Protein AF-0000000079858049 (afdb_homodimer)

Nearest PDB structures (foldseek):
  4jwt-assembly1_A-2  TM=7.819E-01  e=2.311E-10  Sulfurimonas denitrificans DSM 1251
  4p54-assembly1_A  TM=7.628E-01  e=2.464E-10  Helicobacter pylori J99
  6dyu-assembly1_A  TM=7.691E-01  e=2.987E-10  Helicobacter pylori
  4ffs-assembly1_A  TM=7.679E-01  e=1.920E-09  Helicobacter pylori J99
  1z5o-assembly1_B  TM=7.453E-01  e=2.821E-09  Escherichia coli

InterPro domains:
  IPR035994 Nucleoside phosphorylase superfamily [G3DSA:3.40.50.1580] (10-177)
  IPR035994 Nucleoside phosphorylase superfamily [SSF53167] (17-174)

Structure (mmCIF, N/CA/C/O backbone):
data_AF-0000000079858049-model_v1
#
loop_
_entity.id
_entity.type
_entity.pdbx_description
1 polymer 'Purine nucleoside phosphorylase'
#
loop_
_atom_site.group_PDB
_atom_site.id
_atom_site.type_symbol
_atom_site.label_atom_id
_atom_site.label_alt_id
_atom_site.label_comp_id
_atom_site.label_asym_id
_atom_site.label_entity_id
_atom_site.label_seq_id
_atom_site.pdbx_PDB_ins_code
_atom_site.Cartn_x
_atom_site.Cartn_y
_atom_site.Cartn_z
_atom_site.occupancy
_atom_site.B_iso_or_equiv
_atom_site.auth_seq_id
_atom_site.auth_comp_id
_atom_site.auth_asym_id
_atom_site.auth_atom_id
_atom_site.pdbx_PDB_model_num
ATOM 1 N N . MET A 1 1 ? -19.797 13.719 -0.407 1 96.88 1 MET A N 1
ATOM 2 C CA . MET A 1 1 ? -19.359 12.914 0.729 1 96.88 1 MET A CA 1
ATOM 3 C C . MET A 1 1 ? -17.906 13.25 1.1 1 96.88 1 MET A C 1
ATOM 5 O O . MET A 1 1 ? -17.062 13.391 0.224 1 96.88 1 MET A O 1
ATOM 9 N N . ILE A 1 2 ? -17.672 13.508 2.305 1 98.19 2 ILE A N 1
ATOM 10 C CA . ILE A 1 2 ? -16.344 13.797 2.82 1 98.19 2 ILE A CA 1
ATOM 11 C C . ILE A 1 2 ? -15.781 12.562 3.527 1 98.19 2 ILE A C 1
ATOM 13 O O . ILE A 1 2 ? -16.469 11.945 4.352 1 98.19 2 ILE A O 1
ATOM 17 N N . VAL A 1 3 ? -14.547 12.172 3.174 1 98.69 3 VAL A N 1
ATOM 18 C CA . VAL A 1 3 ? -13.945 10.984 3.77 1 98.69 3 VAL A CA 1
ATOM 19 C C . VAL A 1 3 ? -12.562 11.328 4.32 1 98.69 3 VAL A C 1
ATOM 21 O O . VAL A 1 3 ? -11.961 12.336 3.928 1 98.69 3 VAL A O 1
ATOM 24 N N . CYS A 1 4 ? -12.07 10.539 5.219 1 98.75 4 CYS A N 1
ATOM 25 C CA . CYS A 1 4 ? -10.75 10.664 5.832 1 98.75 4 CYS A CA 1
ATOM 26 C C . CYS A 1 4 ? -10.172 9.297 6.164 1 98.75 4 CYS A C 1
ATOM 28 O O . CYS A 1 4 ? -10.844 8.281 6.023 1 98.75 4 CYS A O 1
ATOM 30 N N . ALA A 1 5 ? -8.875 9.195 6.508 1 97.06 5 ALA A N 1
ATOM 31 C CA . ALA A 1 5 ? -8.219 7.93 6.828 1 97.06 5 ALA A CA 1
ATOM 32 C C . ALA A 1 5 ? -8.82 7.293 8.078 1 97.06 5 ALA A C 1
ATOM 34 O O . ALA A 1 5 ? -9.117 6.098 8.094 1 97.06 5 ALA A O 1
ATOM 35 N N . GLY A 1 6 ? -8.992 8.125 9.062 1 95.94 6 GLY A N 1
ATOM 36 C CA . GLY A 1 6 ? -9.477 7.641 10.344 1 95.94 6 GLY A CA 1
ATOM 37 C C . GLY A 1 6 ? -8.383 7.531 11.391 1 95.94 6 GLY A C 1
ATOM 38 O O . GLY A 1 6 ? -7.316 8.133 11.242 1 95.94 6 GLY A O 1
ATOM 39 N N . ASP A 1 7 ? -8.672 6.809 12.523 1 92.69 7 ASP A N 1
ATOM 40 C CA . ASP A 1 7 ? -7.762 6.699 13.656 1 92.69 7 ASP A CA 1
ATOM 41 C C . ASP A 1 7 ? -7.367 8.078 14.18 1 92.69 7 ASP A C 1
ATOM 43 O O . ASP A 1 7 ? -8.227 8.875 14.555 1 92.69 7 ASP A O 1
ATOM 47 N N . ILE A 1 8 ? -6.164 8.492 14.008 1 88.38 8 ILE A N 1
ATOM 48 C CA . ILE A 1 8 ? -5.691 9.758 14.562 1 88.38 8 ILE A CA 1
ATOM 49 C C . ILE A 1 8 ? -6.172 10.914 13.695 1 88.38 8 ILE A C 1
ATOM 51 O O . ILE A 1 8 ? -6.23 12.062 14.148 1 88.38 8 ILE A O 1
ATOM 55 N N . GLU A 1 9 ? -6.438 10.656 12.477 1 91.81 9 GLU A N 1
ATOM 56 C CA . GLU A 1 9 ? -6.969 11.656 11.555 1 91.81 9 GLU A CA 1
ATOM 57 C C . GLU A 1 9 ? -8.461 11.438 11.305 1 91.81 9 GLU A C 1
ATOM 59 O O . GLU A 1 9 ? -8.867 11.188 10.164 1 91.81 9 GLU A O 1
ATOM 64 N N . ASN A 1 10 ? -9.172 11.555 12.336 1 95.19 10 ASN A N 1
ATOM 65 C CA . ASN A 1 10 ? -10.625 11.43 12.289 1 95.19 10 ASN A CA 1
ATOM 66 C C . ASN A 1 10 ? -11.305 12.789 12.469 1 95.19 10 ASN A C 1
ATOM 68 O O . ASN A 1 10 ? -10.852 13.617 13.258 1 95.19 10 ASN A O 1
ATOM 72 N N . PHE A 1 11 ? -12.414 13.031 11.68 1 96.06 11 PHE A N 1
ATOM 73 C CA . PHE A 1 11 ? -13.242 14.234 11.711 1 96.06 11 PHE A CA 1
ATOM 74 C C . PHE A 1 11 ? -14.711 13.875 11.883 1 96.06 11 PHE A C 1
ATOM 76 O O . PHE A 1 11 ? -15.195 12.914 11.289 1 96.06 11 PHE A O 1
ATOM 83 N N . SER A 1 12 ? -15.469 14.719 12.641 1 94.62 12 SER A N 1
ATOM 84 C CA . SER A 1 12 ? -16.859 14.422 12.93 1 94.62 12 SER A CA 1
ATOM 85 C C . SER A 1 12 ? -17.719 14.484 11.664 1 94.62 12 SER A C 1
ATOM 87 O O . SER A 1 12 ? -18.75 13.805 11.57 1 94.62 12 SER A O 1
ATOM 89 N N . PHE A 1 13 ? -17.297 15.203 10.695 1 96.25 13 PHE A N 1
ATOM 90 C CA . PHE A 1 13 ? -18.109 15.43 9.5 1 96.25 13 PHE A CA 1
ATOM 91 C C . PHE A 1 13 ? -17.609 14.562 8.344 1 96.25 13 PHE A C 1
ATOM 93 O O . PHE A 1 13 ? -18.094 14.688 7.219 1 96.25 13 PHE A O 1
ATOM 100 N N . ALA A 1 14 ? -16.562 13.742 8.547 1 97.94 14 ALA A N 1
ATOM 101 C CA . ALA A 1 14 ? -15.977 12.914 7.496 1 97.94 14 ALA A CA 1
ATOM 102 C C . ALA A 1 14 ? -16.125 11.43 7.832 1 97.94 14 ALA A C 1
ATOM 104 O O . ALA A 1 14 ? -16.016 11.039 9 1 97.94 14 ALA A O 1
ATOM 105 N N . LYS A 1 15 ? -16.391 10.586 6.887 1 97.88 15 LYS A N 1
ATOM 106 C CA . LYS A 1 15 ? -16.469 9.133 7.055 1 97.88 15 LYS A CA 1
ATOM 107 C C . LYS A 1 15 ? -15.086 8.5 6.977 1 97.88 15 LYS A C 1
ATOM 109 O O . LYS A 1 15 ? -14.359 8.695 5.996 1 97.88 15 LYS A O 1
ATOM 114 N N . PRO A 1 16 ? -14.625 7.801 8.031 1 98.44 16 PRO A N 1
ATOM 115 C CA . PRO A 1 16 ? -13.336 7.105 7.965 1 98.44 16 PRO A CA 1
ATOM 116 C C . PRO A 1 16 ? -13.344 5.941 6.977 1 98.44 16 PRO A C 1
ATOM 118 O O . PRO A 1 16 ? -14.297 5.156 6.945 1 98.44 16 PRO A O 1
ATOM 121 N N . ILE A 1 17 ? -12.273 5.867 6.191 1 98.44 17 ILE A N 1
ATOM 122 C CA . ILE A 1 17 ? -12.234 4.82 5.18 1 98.44 17 ILE A CA 1
ATOM 123 C C . ILE A 1 17 ? -11.016 3.922 5.41 1 98.44 17 ILE A C 1
ATOM 125 O O . ILE A 1 17 ? -10.766 3 4.629 1 98.44 17 ILE A O 1
ATOM 129 N N . GLY A 1 18 ? -10.227 4.168 6.43 1 97.06 18 GLY A N 1
ATOM 130 C CA . GLY A 1 18 ? -9.102 3.305 6.766 1 97.06 18 GLY A CA 1
ATOM 131 C C . GLY A 1 18 ? -7.777 3.836 6.262 1 97.06 18 GLY A C 1
ATOM 132 O O . GLY A 1 18 ? -7.734 4.617 5.309 1 97.06 18 GLY A O 1
ATOM 133 N N . ILE A 1 19 ? -6.695 3.33 6.844 1 96.62 19 ILE A N 1
ATOM 134 C CA . ILE A 1 19 ? -5.344 3.775 6.531 1 96.62 19 ILE A CA 1
ATOM 135 C C . ILE A 1 19 ? -4.727 2.855 5.48 1 96.62 19 ILE A C 1
ATOM 137 O O . ILE A 1 19 ? -4.832 1.631 5.578 1 96.62 19 ILE A O 1
ATOM 141 N N . GLY A 1 20 ? -4.156 3.52 4.477 1 96 20 GLY A N 1
ATOM 142 C CA . GLY A 1 20 ? -3.449 2.744 3.471 1 96 20 GLY A CA 1
ATOM 143 C C . GLY A 1 20 ? -4.23 2.594 2.178 1 96 20 GLY A C 1
ATOM 144 O O . GLY A 1 20 ? -5.453 2.744 2.164 1 96 20 GLY A O 1
ATOM 145 N N . LEU A 1 21 ? -3.527 2.203 1.152 1 96.81 21 LEU A N 1
ATOM 146 C CA . LEU A 1 21 ? -4.105 2.111 -0.183 1 96.81 21 LEU A CA 1
ATOM 147 C C . LEU A 1 21 ? -5.184 1.033 -0.234 1 96.81 21 LEU A C 1
ATOM 149 O O . LEU A 1 21 ? -6.297 1.282 -0.709 1 96.81 21 LEU A O 1
ATOM 153 N N . VAL A 1 22 ? -4.867 -0.127 0.356 1 97.62 22 VAL A N 1
ATOM 154 C CA . VAL A 1 22 ? -5.746 -1.281 0.209 1 97.62 22 VAL A CA 1
ATOM 155 C C . VAL A 1 22 ? -6.965 -1.122 1.117 1 97.62 22 VAL A C 1
ATOM 157 O O . VAL A 1 22 ? -8.102 -1.281 0.672 1 97.62 22 VAL A O 1
ATOM 160 N N . ASN A 1 23 ? -6.777 -0.714 2.336 1 97.56 23 ASN A N 1
ATOM 161 C CA . ASN A 1 23 ? -7.879 -0.553 3.279 1 97.56 23 ASN A CA 1
ATOM 162 C C . ASN A 1 23 ? -8.852 0.535 2.828 1 97.56 23 ASN A C 1
ATOM 164 O O . ASN A 1 23 ? -10.062 0.352 2.891 1 97.56 23 ASN A O 1
ATOM 168 N N . SER A 1 24 ? -8.297 1.627 2.383 1 98.5 24 SER A N 1
ATOM 169 C CA . SER A 1 24 ? -9.156 2.721 1.938 1 98.5 24 SER A CA 1
ATOM 170 C C . SER A 1 24 ? -9.93 2.34 0.676 1 98.5 24 SER A C 1
ATOM 172 O O . SER A 1 24 ? -11.086 2.717 0.515 1 98.5 24 SER A O 1
ATOM 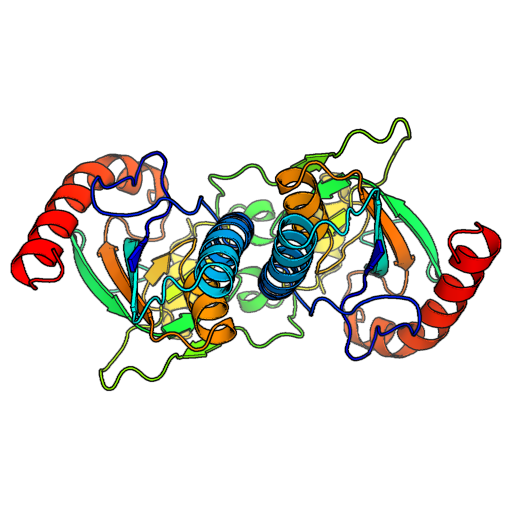174 N N . ALA A 1 25 ? -9.328 1.596 -0.211 1 98.75 25 ALA A N 1
ATOM 175 C CA . ALA A 1 25 ? -10.008 1.118 -1.412 1 98.75 25 ALA A CA 1
ATOM 176 C C . ALA A 1 25 ? -11.172 0.202 -1.054 1 98.75 25 ALA A C 1
ATOM 178 O O . ALA A 1 25 ? -12.266 0.335 -1.604 1 98.75 25 ALA A O 1
ATOM 179 N N . ILE A 1 26 ? -10.93 -0.704 -0.12 1 98.81 26 ILE A N 1
ATOM 180 C CA . ILE A 1 26 ? -11.945 -1.675 0.286 1 98.81 26 ILE A CA 1
ATOM 181 C C . ILE A 1 26 ? -13.133 -0.952 0.918 1 98.81 26 ILE A C 1
ATOM 183 O O . ILE A 1 26 ? -14.266 -1.109 0.474 1 98.81 26 ILE A O 1
ATOM 187 N N . ASN A 1 27 ? -12.859 -0.144 1.897 1 98.81 27 ASN A N 1
ATOM 188 C CA . ASN A 1 27 ? -13.922 0.503 2.662 1 98.81 27 ASN A CA 1
ATOM 189 C C . ASN A 1 27 ? -14.703 1.492 1.805 1 98.81 27 ASN A C 1
ATOM 191 O O . ASN A 1 27 ? -15.938 1.511 1.842 1 98.81 27 ASN A O 1
ATOM 195 N N . LEU A 1 28 ? -14 2.307 1.049 1 98.81 28 LEU A N 1
ATOM 196 C CA . LEU A 1 28 ? -14.664 3.305 0.219 1 98.81 28 LEU A CA 1
ATOM 197 C C . LEU A 1 28 ? -15.492 2.637 -0.873 1 98.81 28 LEU A C 1
ATOM 199 O O . LEU A 1 28 ? -16.609 3.068 -1.16 1 98.81 28 LEU A O 1
ATOM 203 N N . THR A 1 29 ? -14.977 1.556 -1.519 1 98.88 29 THR A N 1
ATOM 204 C CA . THR A 1 29 ? -15.734 0.823 -2.531 1 98.88 29 THR A CA 1
ATOM 205 C C . THR A 1 29 ? -16.984 0.209 -1.928 1 98.88 29 THR A C 1
ATOM 207 O O . THR A 1 29 ? -18.062 0.267 -2.529 1 98.88 29 THR A O 1
ATOM 210 N N . ASN A 1 30 ? -16.797 -0.405 -0.74 1 98.69 30 ASN A N 1
ATOM 211 C CA . ASN A 1 30 ? -17.953 -0.982 -0.056 1 98.69 30 ASN A CA 1
ATOM 212 C C . ASN A 1 30 ? -19.031 0.065 0.201 1 98.69 30 ASN A C 1
ATOM 214 O O . ASN A 1 30 ? -20.219 -0.185 -0.04 1 98.69 30 ASN A O 1
ATOM 218 N N . ILE A 1 31 ? -18.672 1.258 0.662 1 98.19 31 ILE A N 1
ATOM 219 C CA . ILE A 1 31 ? -19.578 2.354 0.962 1 98.19 31 ILE A CA 1
ATOM 220 C C . ILE A 1 31 ? -20.297 2.795 -0.314 1 98.19 31 ILE A C 1
ATOM 222 O O . ILE A 1 31 ? -21.531 2.896 -0.344 1 98.19 31 ILE A O 1
ATOM 226 N N . LEU A 1 32 ? -19.562 2.994 -1.374 1 98.19 32 LEU A N 1
ATOM 227 C CA . LEU A 1 32 ? -20.125 3.551 -2.598 1 98.19 32 LEU A CA 1
ATOM 228 C C . LEU A 1 32 ? -20.984 2.518 -3.314 1 98.19 32 LEU A C 1
ATOM 230 O O . LEU A 1 32 ? -22.016 2.861 -3.898 1 98.19 32 LEU A O 1
ATOM 234 N N . THR A 1 33 ? -20.562 1.21 -3.324 1 98.12 33 THR A N 1
ATOM 235 C CA . THR A 1 33 ? -21.406 0.148 -3.881 1 98.12 33 THR A CA 1
ATOM 236 C C . THR A 1 33 ? -22.734 0.053 -3.135 1 98.12 33 THR A C 1
ATOM 238 O O . THR A 1 33 ? -23.797 -0.041 -3.754 1 98.12 33 THR A O 1
ATOM 241 N N . THR A 1 34 ? -22.656 0.107 -1.787 1 97.5 34 THR A N 1
ATOM 242 C CA . THR A 1 34 ? -23.859 0.055 -0.96 1 97.5 34 THR A CA 1
ATOM 243 C C . THR A 1 34 ? -24.781 1.239 -1.261 1 97.5 34 THR A C 1
ATOM 245 O O . THR A 1 34 ? -25.984 1.07 -1.427 1 97.5 34 THR A O 1
ATOM 248 N N . ASN A 1 35 ? -24.188 2.438 -1.353 1 96.31 35 ASN A N 1
ATOM 249 C CA . ASN A 1 35 ? -24.953 3.639 -1.665 1 96.31 35 ASN A CA 1
ATOM 250 C C . ASN A 1 35 ? -25.625 3.533 -3.027 1 96.31 35 ASN A C 1
ATOM 252 O O . ASN A 1 35 ? -26.797 3.902 -3.174 1 96.31 35 ASN A O 1
ATOM 256 N N . LEU A 1 36 ? -24.891 3.053 -3.998 1 94.31 36 LEU A N 1
ATOM 257 C CA . LEU A 1 36 ? -25.422 2.918 -5.348 1 94.31 36 LEU A CA 1
ATOM 258 C C . LEU A 1 36 ? -26.609 1.96 -5.371 1 94.31 36 LEU A C 1
ATOM 260 O O . LEU A 1 36 ? -27.656 2.27 -5.953 1 94.31 36 LEU A O 1
ATOM 264 N N . LEU A 1 37 ? -26.531 0.883 -4.684 1 93.75 37 LEU A N 1
ATOM 265 C CA . LEU A 1 37 ? -27.547 -0.165 -4.711 1 93.75 37 LEU A CA 1
ATOM 266 C C . LEU A 1 37 ? -28.75 0.228 -3.869 1 93.75 37 LEU A C 1
ATOM 268 O O . LEU A 1 37 ? -29.844 -0.3 -4.066 1 93.75 37 LEU A O 1
ATOM 272 N N . THR A 1 38 ? -28.531 1.136 -2.998 1 93.5 38 THR A N 1
ATOM 273 C CA . THR A 1 38 ? -29.625 1.593 -2.158 1 93.5 38 THR A CA 1
ATOM 274 C C . THR A 1 38 ? -30.125 2.957 -2.621 1 93.5 38 THR A C 1
ATOM 276 O O . THR A 1 38 ? -30.906 3.613 -1.914 1 93.5 38 THR A O 1
ATOM 279 N N . LYS A 1 39 ? -29.688 3.547 -3.682 1 91.81 39 LYS A N 1
ATOM 280 C CA . LYS A 1 39 ? -30.156 4.75 -4.363 1 91.81 39 LYS A CA 1
ATOM 281 C C . LYS A 1 39 ? -29.875 5.996 -3.531 1 91.81 39 LYS A C 1
ATOM 283 O O . LYS A 1 39 ? -30.734 6.867 -3.396 1 91.81 39 LYS A O 1
ATOM 288 N N . GLN A 1 40 ? -28.75 6.059 -2.867 1 91.44 40 GLN A N 1
ATOM 289 C CA . GLN A 1 40 ? -28.188 7.219 -2.189 1 91.44 40 GLN A CA 1
ATOM 290 C C . GLN A 1 40 ? -26.984 7.773 -2.953 1 91.44 40 GLN A C 1
ATOM 292 O O . GLN A 1 40 ? -25.844 7.52 -2.582 1 91.44 40 GLN A O 1
ATOM 297 N N . ASN A 1 41 ? -27.281 8.602 -3.906 1 87.75 41 ASN A N 1
ATOM 298 C CA . ASN A 1 41 ? -26.266 9.016 -4.859 1 87.75 41 ASN A CA 1
ATOM 299 C C . ASN A 1 41 ? -25.312 10.047 -4.25 1 87.75 41 ASN A C 1
ATOM 301 O O . ASN A 1 41 ? -25.75 10.922 -3.496 1 87.75 41 ASN A O 1
ATOM 305 N N . ILE A 1 42 ? -24.094 9.875 -4.504 1 93.06 42 ILE A N 1
ATOM 306 C CA . ILE A 1 42 ? -23.031 10.789 -4.133 1 93.06 42 ILE A CA 1
ATOM 307 C C . ILE A 1 42 ? -22.578 11.586 -5.355 1 93.06 42 ILE A C 1
ATOM 309 O O . ILE A 1 42 ? -22.25 11.008 -6.395 1 93.06 42 ILE A O 1
ATOM 313 N N . SER A 1 43 ? -22.609 12.914 -5.227 1 93.25 43 SER A N 1
ATOM 314 C CA . SER A 1 43 ? -22.312 13.75 -6.383 1 93.25 43 SER A CA 1
ATOM 315 C C . SER A 1 43 ? -20.828 14.109 -6.434 1 93.25 43 SER A C 1
ATOM 317 O O . SER A 1 43 ? -20.297 14.438 -7.496 1 93.25 43 SER A O 1
ATOM 319 N N . GLN A 1 44 ? -20.172 14.086 -5.281 1 95.69 44 GLN A N 1
ATOM 320 C CA . GLN A 1 44 ? -18.766 14.461 -5.195 1 95.69 44 GLN A CA 1
ATOM 321 C C . GLN A 1 44 ? -18.094 13.82 -3.984 1 95.69 44 GLN A C 1
ATOM 323 O O . GLN A 1 44 ? -18.719 13.641 -2.941 1 95.69 44 GLN A O 1
ATOM 328 N N . LEU A 1 45 ? -16.859 13.477 -4.188 1 96.75 45 LEU A N 1
ATOM 329 C CA . LEU A 1 45 ? -16.047 12.906 -3.113 1 96.75 45 LEU A CA 1
ATOM 330 C C . LEU A 1 45 ? -14.906 13.859 -2.732 1 96.75 45 LEU A C 1
ATOM 332 O O . LEU A 1 45 ? -14.172 14.328 -3.6 1 96.75 45 LEU A O 1
ATOM 336 N N . VAL A 1 46 ? -14.82 14.188 -1.47 1 97.12 46 VAL A N 1
ATOM 337 C CA . VAL A 1 46 ? -13.742 15.023 -0.963 1 97.12 46 VAL A CA 1
ATOM 338 C C . VAL A 1 46 ? -12.945 14.258 0.093 1 97.12 46 VAL A C 1
ATOM 340 O O . VAL A 1 46 ? -13.5 13.82 1.104 1 97.12 46 VAL A O 1
ATOM 343 N N . PHE A 1 47 ? -11.68 14.062 -0.163 1 98.25 47 PHE A N 1
ATOM 344 C CA . PHE A 1 47 ? -10.789 13.469 0.829 1 98.25 47 PHE A CA 1
ATOM 345 C C . PHE A 1 47 ? -10.062 14.555 1.612 1 98.25 47 PHE A C 1
ATOM 347 O O . PHE A 1 47 ? -9.5 15.484 1.023 1 98.25 47 PHE A O 1
ATOM 354 N N . ILE A 1 48 ? -10.094 14.453 2.885 1 98.31 48 ILE A N 1
ATOM 355 C CA . ILE A 1 48 ? -9.352 15.406 3.711 1 98.31 48 ILE A CA 1
ATOM 356 C C . ILE A 1 48 ? -8.328 14.656 4.562 1 98.31 48 ILE A C 1
ATOM 358 O O . ILE A 1 48 ? -8.609 13.57 5.078 1 98.31 48 ILE A O 1
ATOM 362 N N . GLY A 1 49 ? -7.172 15.141 4.66 1 97.69 49 GLY A N 1
ATOM 363 C CA . GLY A 1 49 ? -6.121 14.523 5.449 1 97.69 49 GLY A CA 1
ATOM 364 C C . GLY A 1 49 ? -4.844 15.344 5.492 1 97.69 49 GLY A C 1
ATOM 365 O O . GLY A 1 49 ? -4.848 16.531 5.145 1 97.69 49 GLY A O 1
ATOM 366 N N . THR A 1 50 ? -3.791 14.758 6.004 1 98 50 THR A N 1
ATOM 367 C CA . THR A 1 50 ? -2.484 15.398 6.082 1 98 50 THR A CA 1
ATOM 368 C C . THR A 1 50 ? -1.564 14.898 4.973 1 98 50 THR A C 1
ATOM 370 O O . THR A 1 50 ? -1.868 13.898 4.312 1 98 50 THR A O 1
ATOM 373 N N . ALA A 1 51 ? -0.507 15.641 4.742 1 98 51 ALA A N 1
ATOM 374 C CA . ALA A 1 51 ? 0.468 15.258 3.721 1 98 51 ALA A CA 1
ATOM 375 C C . ALA A 1 51 ? 1.888 15.594 4.168 1 98 51 ALA A C 1
ATOM 377 O O . ALA A 1 51 ? 2.09 16.484 4.996 1 98 51 ALA A O 1
ATOM 378 N N . GLY A 1 52 ? 2.814 14.805 3.678 1 98.31 52 GLY A N 1
ATOM 379 C CA . GLY A 1 52 ? 4.227 15.141 3.779 1 98.31 52 GLY A CA 1
ATOM 380 C C . GLY A 1 52 ? 4.773 15.812 2.537 1 98.31 52 GLY A C 1
ATOM 381 O O . GLY A 1 52 ? 4.492 15.383 1.416 1 98.31 52 GLY A O 1
ATOM 382 N N . LEU A 1 53 ? 5.547 16.891 2.768 1 98.75 53 LEU A N 1
ATOM 383 C CA . LEU A 1 53 ? 6.125 17.641 1.654 1 98.75 53 LEU A CA 1
ATOM 384 C C . LEU A 1 53 ? 7.469 17.047 1.245 1 98.75 53 LEU A C 1
ATOM 386 O O . LEU A 1 53 ? 8.297 16.734 2.1 1 98.75 53 LEU A O 1
ATOM 390 N N . TYR A 1 54 ? 7.664 16.922 -0.085 1 98.44 54 TYR A N 1
ATOM 391 C CA . TYR A 1 54 ? 8.922 16.344 -0.555 1 98.44 54 TYR A CA 1
ATOM 392 C C . TYR A 1 54 ? 10.047 17.375 -0.489 1 98.44 54 TYR A C 1
ATOM 394 O O . TYR A 1 54 ? 11.148 17.062 -0.039 1 98.44 54 TYR A O 1
ATOM 402 N N . LYS A 1 55 ? 9.797 18.609 -0.927 1 98.19 55 LYS A N 1
ATOM 403 C CA . LYS A 1 55 ? 10.875 19.594 -1.006 1 98.19 55 LYS A CA 1
ATOM 404 C C . LYS A 1 55 ? 10.359 21 -0.713 1 98.19 55 LYS A C 1
ATOM 406 O O . LYS A 1 55 ? 10.852 21.656 0.204 1 98.19 55 LYS A O 1
ATOM 411 N N . ASP A 1 56 ? 9.375 21.453 -1.441 1 97.56 56 ASP A N 1
ATOM 412 C CA . ASP A 1 56 ? 8.883 22.828 -1.387 1 97.56 56 ASP A CA 1
ATOM 413 C C . ASP A 1 56 ? 7.582 22.906 -0.584 1 97.56 56 ASP A C 1
ATOM 415 O O . ASP A 1 56 ? 6.957 21.891 -0.3 1 97.56 56 ASP A O 1
ATOM 419 N N . GLY A 1 57 ? 7.219 24.109 -0.207 1 98 57 GLY A N 1
ATOM 420 C CA . GLY A 1 57 ? 5.988 24.359 0.526 1 98 57 GLY A CA 1
ATOM 421 C C . GLY A 1 57 ? 6.223 24.672 1.989 1 98 57 GLY A C 1
ATOM 422 O O . GLY A 1 57 ? 7.359 24.875 2.412 1 98 57 GLY A O 1
ATOM 423 N N . ASN A 1 58 ? 5.047 24.828 2.707 1 98.5 58 ASN A N 1
ATOM 424 C CA . ASN A 1 58 ? 5.125 25.203 4.117 1 98.5 58 ASN A CA 1
ATOM 425 C C . ASN A 1 58 ? 4.215 24.344 4.977 1 98.5 58 ASN A C 1
ATOM 427 O O . ASN A 1 58 ? 3.104 24 4.562 1 98.5 58 ASN A O 1
ATOM 431 N N . ILE A 1 59 ? 4.844 24.016 6.176 1 98.69 59 ILE A N 1
ATOM 432 C CA . ILE A 1 59 ? 4.062 23.297 7.172 1 98.69 59 ILE A CA 1
ATOM 433 C C . ILE A 1 59 ? 2.834 24.109 7.559 1 98.69 59 ILE A C 1
ATOM 435 O O . ILE A 1 59 ? 2.906 25.344 7.66 1 98.69 59 ILE A O 1
ATOM 439 N N . PHE A 1 60 ? 1.674 23.453 7.602 1 98.75 60 PHE A N 1
ATOM 440 C CA . PHE A 1 60 ? 0.379 23.969 8.031 1 98.75 60 PHE A CA 1
ATOM 441 C C . PHE A 1 60 ? -0.309 24.719 6.895 1 98.75 60 PHE A C 1
ATOM 443 O O . PHE A 1 60 ? -1.445 25.172 7.043 1 98.75 60 PHE A O 1
ATOM 450 N N . ASP A 1 61 ? 0.346 24.828 5.668 1 98.56 61 ASP A N 1
ATOM 451 C CA . ASP A 1 61 ? -0.382 25.281 4.488 1 98.56 61 ASP A CA 1
ATOM 452 C C . ASP A 1 61 ? -1.379 24.234 4.016 1 98.56 61 ASP A C 1
ATOM 454 O O . ASP A 1 61 ? -1.182 23.031 4.242 1 98.56 61 ASP A O 1
ATOM 458 N N . ILE A 1 62 ? -2.459 24.719 3.395 1 98.19 62 ILE A N 1
ATOM 459 C CA . ILE A 1 62 ? -3.465 23.844 2.795 1 98.19 62 ILE A CA 1
ATOM 460 C C . ILE A 1 62 ? -3.193 23.688 1.301 1 98.19 62 ILE A C 1
ATOM 462 O O . ILE A 1 62 ? -2.893 24.672 0.615 1 98.19 62 ILE A O 1
ATOM 466 N N . TYR A 1 63 ? -3.232 22.469 0.792 1 96.94 63 TYR A N 1
ATOM 467 C CA . TYR A 1 63 ? -3.088 22.156 -0.625 1 96.94 63 TYR A CA 1
ATOM 468 C C . TYR A 1 63 ? -4.281 21.344 -1.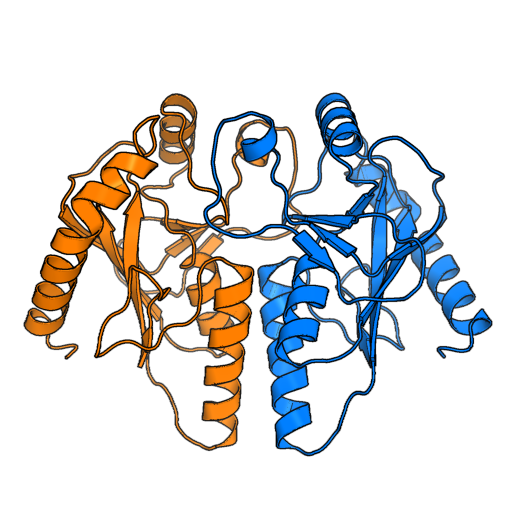127 1 96.94 63 TYR A C 1
ATOM 470 O O . TYR A 1 63 ? -4.789 20.469 -0.419 1 96.94 63 TYR A O 1
ATOM 478 N N . GLU A 1 64 ? -4.75 21.625 -2.277 1 95.75 64 GLU A N 1
ATOM 479 C CA . GLU A 1 64 ? -5.82 20.891 -2.93 1 95.75 64 GLU A CA 1
ATOM 480 C C . GLU A 1 64 ? -5.328 20.203 -4.203 1 95.75 64 GLU A C 1
ATOM 482 O O . GLU A 1 64 ? -4.473 20.75 -4.91 1 95.75 64 GLU A O 1
ATOM 487 N N . SER A 1 65 ? -5.832 19.016 -4.469 1 95.62 65 SER A N 1
ATOM 488 C CA . SER A 1 65 ? -5.391 18.312 -5.664 1 95.62 65 SER A CA 1
ATOM 489 C C . SER A 1 65 ? -6.461 17.344 -6.16 1 95.62 65 SER A C 1
ATOM 491 O O . SER A 1 65 ? -7.227 16.797 -5.363 1 95.62 65 SER A O 1
ATOM 493 N N . SER A 1 66 ? -6.504 17.125 -7.441 1 95.44 66 SER A N 1
ATOM 494 C CA . SER A 1 66 ? -7.312 16.094 -8.07 1 95.44 66 SER A CA 1
ATOM 495 C C . SER A 1 66 ? -6.445 15.117 -8.859 1 95.44 66 SER A C 1
ATOM 497 O O . SER A 1 66 ? -6.945 14.383 -9.719 1 95.44 66 SER A O 1
ATOM 499 N N . LYS A 1 67 ? -5.113 15.141 -8.57 1 95.75 67 LYS A N 1
ATOM 500 C CA . LYS A 1 67 ? -4.137 14.281 -9.234 1 95.75 67 LYS A CA 1
ATOM 501 C C . LYS A 1 67 ? -3.342 13.469 -8.219 1 95.75 67 LYS A C 1
ATOM 503 O O . LYS A 1 67 ? -2.92 13.992 -7.188 1 95.75 67 LYS A O 1
ATOM 508 N N . ALA A 1 68 ? -3.197 12.258 -8.539 1 96.81 68 ALA A N 1
ATOM 509 C CA . ALA A 1 68 ? -2.42 11.391 -7.656 1 96.81 68 ALA A CA 1
ATOM 510 C C . ALA A 1 68 ? -1.574 10.406 -8.461 1 96.81 68 ALA A C 1
ATOM 512 O O . ALA A 1 68 ? -1.88 10.117 -9.617 1 96.81 68 ALA A O 1
ATOM 513 N N . SER A 1 69 ? -0.535 10 -7.855 1 96.44 69 SER A N 1
ATOM 514 C CA . SER A 1 69 ? 0.336 8.961 -8.398 1 96.44 69 SER A CA 1
ATOM 515 C C . SER A 1 69 ? 0.646 7.895 -7.355 1 96.44 69 SER A C 1
ATOM 517 O O . SER A 1 69 ? 0.543 8.148 -6.152 1 96.44 69 SER A O 1
ATOM 519 N N . ASN A 1 70 ? 0.873 6.727 -7.766 1 96.5 70 ASN A N 1
ATOM 520 C CA . ASN A 1 70 ? 1.443 5.656 -6.953 1 96.5 70 ASN A CA 1
ATOM 521 C C . ASN A 1 70 ? 2.838 5.27 -7.438 1 96.5 70 ASN A C 1
ATOM 523 O O . ASN A 1 70 ? 3.029 4.18 -7.984 1 96.5 70 ASN A O 1
ATOM 527 N N . LEU A 1 71 ? 3.758 6.164 -7.238 1 94.75 71 LEU A N 1
ATOM 528 C CA . LEU A 1 71 ? 5.164 5.949 -7.566 1 94.75 71 LEU A CA 1
ATOM 529 C C . LEU A 1 71 ? 5.926 5.402 -6.363 1 94.75 71 LEU A C 1
ATOM 531 O O . LEU A 1 71 ? 5.809 5.93 -5.258 1 94.75 71 LEU A O 1
ATOM 535 N N . GLU A 1 72 ? 6.668 4.344 -6.574 1 93.88 72 GLU A N 1
ATOM 536 C CA . GLU A 1 72 ? 7.402 3.725 -5.473 1 93.88 72 GLU A CA 1
ATOM 537 C C . GLU A 1 72 ? 8.891 4.039 -5.559 1 93.88 72 GLU A C 1
ATOM 539 O O . GLU A 1 72 ? 9.461 4.098 -6.652 1 93.88 72 GLU A O 1
ATOM 544 N N . ILE A 1 73 ? 9.477 4.109 -4.43 1 94.88 73 ILE A N 1
ATOM 545 C CA . ILE A 1 73 ? 10.898 4.398 -4.312 1 94.88 73 ILE A CA 1
ATOM 546 C C . ILE A 1 73 ? 11.703 3.324 -5.043 1 94.88 73 ILE A C 1
ATOM 548 O O . ILE A 1 73 ? 12.727 3.623 -5.668 1 94.88 73 ILE A O 1
ATOM 552 N N . SER A 1 74 ? 11.266 2.121 -4.977 1 94.31 74 SER A N 1
ATOM 553 C CA . SER A 1 74 ? 11.961 1.028 -5.645 1 94.31 74 SER A CA 1
ATOM 554 C C . SER A 1 74 ? 12.047 1.262 -7.148 1 94.31 74 SER A C 1
ATOM 556 O O . SER A 1 74 ? 13.039 0.902 -7.785 1 94.31 74 SER A O 1
ATOM 558 N N . ASN A 1 75 ? 10.969 1.789 -7.691 1 93.12 75 ASN A N 1
ATOM 559 C CA . ASN A 1 75 ? 10.945 2.107 -9.117 1 93.12 75 ASN A CA 1
ATOM 560 C C . ASN A 1 75 ? 11.898 3.252 -9.453 1 93.12 75 ASN A C 1
ATOM 562 O O . ASN A 1 75 ? 12.633 3.189 -10.438 1 93.12 75 ASN A O 1
ATOM 566 N N . VAL A 1 76 ? 11.938 4.246 -8.625 1 93.06 76 VAL A N 1
ATOM 567 C CA . VAL A 1 76 ? 12.789 5.418 -8.789 1 93.06 76 VAL A CA 1
ATOM 568 C C . VAL A 1 76 ? 14.258 4.992 -8.75 1 93.06 76 VAL A C 1
ATOM 570 O O . VAL A 1 76 ? 15.094 5.547 -9.469 1 93.06 76 VAL A O 1
ATOM 573 N N . LEU A 1 77 ? 14.531 3.955 -7.977 1 94.88 77 LEU A N 1
ATOM 574 C CA . LEU A 1 77 ? 15.898 3.467 -7.809 1 94.88 77 LEU A CA 1
ATOM 575 C C . LEU A 1 77 ? 16.203 2.361 -8.812 1 94.88 77 LEU A C 1
ATOM 577 O O . LEU A 1 77 ? 17.234 1.688 -8.703 1 94.88 77 LEU A O 1
ATOM 581 N N . ASN A 1 78 ? 15.328 2.039 -9.695 1 93.81 78 ASN A N 1
ATOM 582 C CA . ASN A 1 78 ? 15.484 1.043 -10.75 1 93.81 78 ASN A CA 1
ATOM 583 C C . ASN A 1 78 ? 15.633 -0.364 -10.18 1 93.81 78 ASN A C 1
ATOM 585 O O . ASN A 1 78 ? 16.391 -1.181 -10.711 1 93.81 78 ASN A O 1
ATOM 589 N N . LEU A 1 79 ? 14.984 -0.612 -9.125 1 94.94 79 LEU A N 1
ATOM 590 C CA . LEU A 1 79 ? 15.031 -1.915 -8.469 1 94.94 79 LEU A CA 1
ATOM 591 C C . LEU A 1 79 ? 13.805 -2.744 -8.82 1 94.94 79 LEU A C 1
ATOM 593 O O . LEU A 1 79 ? 13.742 -3.936 -8.508 1 94.94 79 LEU A O 1
ATOM 597 N N . SER A 1 80 ? 12.805 -2.133 -9.398 1 94.12 80 SER A N 1
ATOM 598 C CA . SER A 1 80 ? 11.531 -2.77 -9.742 1 94.12 80 SER A CA 1
ATOM 599 C C . SER A 1 80 ? 10.875 -2.084 -10.93 1 94.12 80 SER A C 1
ATOM 601 O O . SER A 1 80 ? 11.32 -1.022 -11.367 1 94.12 80 SER A O 1
ATOM 603 N N . TYR A 1 81 ? 9.875 -2.723 -11.484 1 91.38 81 TYR A N 1
ATOM 604 C CA . TYR A 1 81 ? 9.047 -2.148 -12.539 1 91.38 81 TYR A CA 1
ATOM 605 C C . TYR A 1 81 ? 7.57 -2.424 -12.281 1 91.38 81 TYR A C 1
ATOM 607 O O . TYR A 1 81 ? 7.227 -3.303 -11.492 1 91.38 81 TYR A O 1
ATOM 615 N N . SER A 1 82 ? 6.727 -1.548 -12.883 1 90.62 82 SER A N 1
ATOM 616 C CA . SER A 1 82 ? 5.289 -1.748 -12.742 1 90.62 82 SER A CA 1
ATOM 617 C C . SER A 1 82 ? 4.613 -1.912 -14.102 1 90.62 82 SER A C 1
ATOM 619 O O . SER A 1 82 ? 4.918 -1.178 -15.047 1 90.62 82 SER A O 1
ATOM 621 N N . PRO A 1 83 ? 3.674 -2.893 -14.141 1 86.81 83 PRO A N 1
ATOM 622 C CA . PRO A 1 83 ? 2.912 -3.051 -15.383 1 86.81 83 PRO A CA 1
ATOM 623 C C . PRO A 1 83 ? 1.695 -2.129 -15.445 1 86.81 83 PRO A C 1
ATOM 625 O O . PRO A 1 83 ? 0.99 -2.105 -16.453 1 86.81 83 PRO A O 1
ATOM 628 N N . ILE A 1 84 ? 1.411 -1.34 -14.344 1 88.12 84 ILE A N 1
ATOM 629 C CA . ILE A 1 84 ? 0.198 -0.531 -14.297 1 88.12 84 ILE A CA 1
ATOM 630 C C . ILE A 1 84 ? 0.564 0.951 -14.312 1 88.12 84 ILE A C 1
ATOM 632 O O . ILE A 1 84 ? 1.635 1.339 -13.844 1 88.12 84 ILE A O 1
ATOM 636 N N . LYS A 1 85 ? -0.457 1.675 -14.938 1 84.94 85 LYS A N 1
ATOM 637 C CA . LYS A 1 85 ? -0.314 3.125 -14.867 1 84.94 85 LYS A CA 1
ATOM 638 C C . LYS A 1 85 ? -0.405 3.613 -13.422 1 84.94 85 LYS A C 1
ATOM 640 O O . LYS A 1 85 ? -1.291 3.193 -12.672 1 84.94 85 LYS A O 1
ATOM 645 N N . TYR A 1 86 ? 0.512 4.527 -13.117 1 86.62 86 TYR A N 1
ATOM 646 C CA . TYR A 1 86 ? 0.589 4.895 -11.711 1 86.62 86 TYR A CA 1
ATOM 647 C C . TYR A 1 86 ? 0.057 6.305 -11.484 1 86.62 86 TYR A C 1
ATOM 649 O O . TYR A 1 86 ? 0.113 6.828 -10.367 1 86.62 86 TYR A O 1
ATOM 657 N N . THR A 1 87 ? -0.473 6.938 -12.586 1 92 87 THR A N 1
ATOM 658 C CA . THR A 1 87 ? -1.03 8.273 -12.398 1 92 87 THR A CA 1
ATOM 659 C C . THR A 1 87 ? -2.523 8.289 -12.703 1 92 87 THR A C 1
ATOM 661 O O . THR A 1 87 ? -2.992 7.531 -13.562 1 92 87 THR A O 1
ATOM 664 N N . ILE A 1 88 ? -3.232 9.141 -11.93 1 91.19 88 ILE A N 1
ATOM 665 C CA . ILE A 1 88 ? -4.66 9.328 -12.164 1 91.19 88 ILE A CA 1
ATOM 666 C C . ILE A 1 88 ? -5.016 10.805 -11.984 1 91.19 88 ILE A C 1
ATOM 668 O O . ILE A 1 88 ? -4.516 11.469 -11.078 1 91.19 88 ILE A O 1
ATOM 672 N N . ASP A 1 89 ? -5.805 11.273 -13 1 86.5 89 ASP A N 1
ATOM 673 C CA . ASP A 1 89 ? -6.293 12.648 -12.977 1 86.5 89 ASP A CA 1
ATOM 674 C C . ASP A 1 89 ? -7.809 12.695 -13.18 1 86.5 89 ASP A C 1
ATOM 676 O O . ASP A 1 89 ? -8.32 12.25 -14.211 1 86.5 89 ASP A O 1
ATOM 680 N N . ASN A 1 90 ? -8.57 13.102 -12.219 1 76.69 90 ASN A N 1
ATOM 681 C CA . ASN A 1 90 ? -10.023 13.148 -12.344 1 76.69 90 ASN A CA 1
ATOM 682 C C . ASN A 1 90 ? -10.516 14.531 -12.75 1 76.69 90 ASN A C 1
ATOM 684 O O . ASN A 1 90 ? -11.719 14.789 -12.773 1 76.69 90 ASN A O 1
ATOM 688 N N . ASN A 1 91 ? -9.898 15.32 -13.75 1 64.44 91 ASN A N 1
ATOM 689 C CA . ASN A 1 91 ? -10.203 16.469 -14.602 1 64.44 91 ASN A CA 1
ATOM 690 C C . ASN A 1 91 ? -10.656 17.672 -13.781 1 64.44 91 ASN A C 1
ATOM 692 O O . ASN A 1 91 ? -11.508 18.438 -14.227 1 64.44 91 ASN A O 1
ATOM 696 N N . VAL A 1 92 ? -10.195 17.859 -12.555 1 56.91 92 VAL A N 1
ATOM 697 C CA . VAL A 1 92 ? -10.75 19.141 -12.117 1 56.91 92 VAL A CA 1
ATOM 698 C C . VAL A 1 92 ? -9.945 20.281 -12.727 1 56.91 92 VAL A C 1
ATOM 700 O O . VAL A 1 92 ? -8.766 20.125 -13.047 1 56.91 92 VAL A O 1
ATOM 703 N N . SER A 1 93 ? -10.602 21.328 -13.398 1 49.28 93 SER A N 1
ATOM 704 C CA . SER A 1 93 ? -10.234 22.547 -14.117 1 49.28 93 SER A CA 1
ATOM 705 C C . SER A 1 93 ? -9.062 23.25 -13.445 1 49.28 93 SER A C 1
ATOM 707 O O . SER A 1 93 ? -8.531 24.219 -13.984 1 49.28 93 SER A O 1
ATOM 709 N N . ARG A 1 94 ? -8.531 22.938 -12.414 1 54.53 94 ARG A N 1
ATOM 710 C CA . ARG A 1 94 ? -7.59 23.828 -11.742 1 54.53 94 ARG A CA 1
ATOM 711 C C . ARG A 1 94 ? -6.203 23.203 -11.656 1 54.53 94 ARG A C 1
ATOM 713 O O . ARG A 1 94 ? -6.059 21.984 -11.797 1 54.53 94 ARG A O 1
ATOM 720 N N . GLU A 1 95 ? -5.168 23.953 -11.672 1 60.91 95 GLU A N 1
ATOM 721 C CA . GLU A 1 95 ? -3.785 23.562 -11.406 1 60.91 95 GLU A CA 1
ATOM 722 C C . GLU A 1 95 ? -3.682 22.734 -10.133 1 60.91 95 GLU A C 1
ATOM 724 O O . GLU A 1 95 ? -4.031 23.203 -9.047 1 60.91 95 GLU A O 1
ATOM 729 N N . THR A 1 96 ? -3.346 21.406 -10.375 1 82.88 96 THR A N 1
ATOM 730 C CA . THR A 1 96 ? -3.334 20.562 -9.188 1 82.88 96 THR A CA 1
ATOM 731 C C . THR A 1 96 ? -1.946 19.969 -8.961 1 82.88 96 THR A C 1
ATOM 733 O O . THR A 1 96 ? -1.215 19.703 -9.914 1 82.88 96 THR A O 1
ATOM 736 N N . LEU A 1 97 ? -1.487 20.031 -7.758 1 92.94 97 LEU A N 1
ATOM 737 C CA . LEU A 1 97 ? -0.233 19.422 -7.332 1 92.94 97 LEU A CA 1
ATOM 738 C C . LEU A 1 97 ? -0.363 17.906 -7.27 1 92.94 97 LEU A C 1
ATOM 740 O O . LEU A 1 97 ? -1.39 17.391 -6.828 1 92.94 97 LEU A O 1
ATOM 744 N N . LEU A 1 98 ? 0.609 17.25 -7.77 1 96.5 98 LEU A N 1
ATOM 745 C CA . LEU A 1 98 ? 0.585 15.789 -7.785 1 96.5 98 LEU A CA 1
ATOM 746 C C . LEU A 1 98 ? 0.857 15.227 -6.391 1 96.5 98 LEU A C 1
ATOM 748 O O . LEU A 1 98 ? 1.87 15.555 -5.773 1 96.5 98 LEU A O 1
ATOM 752 N N . VAL A 1 99 ? -0.045 14.469 -5.949 1 97.81 99 VAL A N 1
ATOM 753 C CA . VAL A 1 99 ? 0.084 13.789 -4.66 1 97.81 99 VAL A CA 1
ATOM 754 C C . VAL A 1 99 ? 0.5 12.336 -4.879 1 97.81 99 VAL A C 1
ATOM 756 O O . VAL A 1 99 ? -0.211 11.578 -5.535 1 97.81 99 VAL A O 1
ATOM 759 N N . ASN A 1 100 ? 1.64 11.961 -4.32 1 97.94 100 ASN A N 1
ATOM 760 C CA . ASN A 1 100 ? 2.055 10.57 -4.398 1 97.94 100 ASN A CA 1
ATOM 761 C C . ASN A 1 100 ? 1.544 9.766 -3.209 1 97.94 100 ASN A C 1
ATOM 763 O O . ASN A 1 100 ? 1.592 10.234 -2.07 1 97.94 100 ASN A O 1
ATOM 767 N N . SER A 1 101 ? 1.016 8.594 -3.564 1 97.19 101 SER A N 1
ATOM 768 C CA . SER A 1 101 ? 0.456 7.734 -2.523 1 97.19 101 SER A CA 1
ATOM 769 C C . SER A 1 101 ? 1.11 6.359 -2.527 1 97.19 101 SER A C 1
ATOM 771 O O . SER A 1 101 ? 1.179 5.703 -3.568 1 97.19 101 SER A O 1
ATOM 773 N N . SER A 1 102 ? 1.602 5.992 -1.358 1 91.31 102 SER A N 1
ATOM 774 C CA . SER A 1 102 ? 2.115 4.652 -1.088 1 91.31 102 SER A CA 1
ATOM 775 C C . SER A 1 102 ? 1.823 4.23 0.347 1 91.31 102 SER A C 1
ATOM 777 O O . SER A 1 102 ? 1.479 5.062 1.189 1 91.31 102 SER A O 1
ATOM 779 N N . ASN A 1 103 ? 1.849 2.896 0.599 1 89.62 103 ASN A N 1
ATOM 780 C CA . ASN A 1 103 ? 1.662 2.42 1.965 1 89.62 103 ASN A CA 1
ATOM 781 C C . ASN A 1 103 ? 2.859 2.764 2.846 1 89.62 103 ASN A C 1
ATOM 783 O O . ASN A 1 103 ? 2.869 2.445 4.035 1 89.62 103 ASN A O 1
ATOM 787 N N . PHE A 1 104 ? 3.822 3.449 2.295 1 90.19 104 PHE A N 1
ATOM 788 C CA . PHE A 1 104 ? 5.055 3.752 3.01 1 90.19 104 PHE A CA 1
ATOM 789 C C . PHE A 1 104 ? 5.363 5.242 2.949 1 90.19 104 PHE A C 1
ATOM 791 O O . PHE A 1 104 ? 5.168 5.883 1.913 1 90.19 104 PHE A O 1
ATOM 798 N N . ILE A 1 105 ? 5.789 5.758 4.059 1 93.69 105 ILE A N 1
ATOM 799 C CA . ILE A 1 105 ? 6.145 7.164 4.207 1 93.69 105 ILE A CA 1
ATOM 800 C C . ILE A 1 105 ? 7.652 7.34 4.047 1 93.69 105 ILE A C 1
ATOM 802 O O . ILE A 1 105 ? 8.438 6.703 4.754 1 93.69 105 ILE A O 1
ATOM 806 N N . THR A 1 106 ? 8.031 8.242 3.15 1 97.06 106 THR A N 1
ATOM 807 C CA . THR A 1 106 ? 9.438 8.5 2.844 1 97.06 106 THR A CA 1
ATOM 808 C C . THR A 1 106 ? 10.133 9.164 4.027 1 97.06 106 THR A C 1
ATOM 810 O O . THR A 1 106 ? 9.641 10.148 4.578 1 97.06 106 THR A O 1
ATOM 813 N N . GLN A 1 107 ? 11.25 8.594 4.395 1 96.12 107 GLN A N 1
ATOM 814 C CA . GLN A 1 107 ? 11.969 9.188 5.52 1 96.12 107 GLN A CA 1
ATOM 815 C C . GLN A 1 107 ? 13.398 9.555 5.125 1 96.12 107 GLN A C 1
ATOM 817 O O . GLN A 1 107 ? 14.234 9.805 5.992 1 96.12 107 GLN A O 1
ATOM 822 N N . ASP A 1 108 ? 13.727 9.562 3.924 1 96.75 108 ASP A N 1
ATOM 823 C CA . ASP A 1 108 ? 15.023 9.953 3.377 1 96.75 108 ASP A CA 1
ATOM 824 C C . ASP A 1 108 ? 14.898 11.203 2.514 1 96.75 108 ASP A C 1
ATOM 826 O O . ASP A 1 108 ? 14.203 11.203 1.497 1 96.75 108 ASP A O 1
ATOM 830 N N . GLU A 1 109 ? 15.656 12.219 2.895 1 97.12 109 GLU A N 1
ATOM 831 C CA . GLU A 1 109 ? 15.523 13.523 2.252 1 97.12 109 GLU A CA 1
ATOM 832 C C . GLU A 1 109 ? 16 13.477 0.802 1 97.12 109 GLU A C 1
ATOM 834 O O . GLU A 1 109 ? 15.438 14.148 -0.064 1 97.12 109 GLU A O 1
ATOM 839 N N . ASN A 1 110 ? 17.047 12.742 0.533 1 97.38 110 ASN A N 1
ATOM 840 C CA . ASN A 1 110 ? 17.547 12.625 -0.831 1 97.38 110 ASN A CA 1
ATOM 841 C C . ASN A 1 110 ? 16.516 11.969 -1.753 1 97.38 110 ASN A C 1
ATOM 843 O O . ASN A 1 110 ? 16.344 12.398 -2.896 1 97.38 110 ASN A O 1
ATOM 847 N N . ILE A 1 111 ? 15.898 10.938 -1.219 1 97.44 111 ILE A N 1
ATOM 848 C CA . ILE A 1 111 ? 14.852 10.266 -1.979 1 97.44 111 ILE A CA 1
ATOM 849 C C . ILE A 1 111 ? 13.672 11.211 -2.186 1 97.44 111 ILE A C 1
ATOM 851 O O . ILE A 1 111 ? 13.07 11.242 -3.264 1 97.44 111 ILE A O 1
ATOM 855 N N . ALA A 1 112 ? 13.422 11.992 -1.146 1 98.06 112 ALA A N 1
ATOM 856 C CA . ALA A 1 112 ? 12.336 12.969 -1.238 1 98.06 112 ALA A CA 1
ATOM 857 C C . ALA A 1 112 ? 12.594 13.969 -2.357 1 98.06 112 ALA A C 1
ATOM 859 O O . ALA A 1 112 ? 11.688 14.305 -3.125 1 98.06 112 ALA A O 1
ATOM 860 N N . TYR A 1 113 ? 13.727 14.422 -2.465 1 98.12 113 TYR A N 1
ATOM 861 C CA . TYR A 1 113 ? 14.094 15.383 -3.498 1 98.12 113 TYR A CA 1
ATOM 862 C C . TYR A 1 113 ? 13.992 14.758 -4.883 1 98.12 113 TYR A C 1
ATOM 864 O O . TYR A 1 113 ? 13.57 15.414 -5.84 1 98.12 113 TYR A O 1
ATOM 872 N N . LYS A 1 114 ? 14.414 13.469 -5.016 1 97.56 114 LYS A N 1
ATOM 873 C CA . LYS A 1 114 ? 14.281 12.75 -6.285 1 97.56 114 LYS A CA 1
ATOM 874 C C . LYS A 1 114 ? 12.812 12.625 -6.688 1 97.56 114 LYS A C 1
ATOM 876 O O . LYS A 1 114 ? 12.469 12.805 -7.859 1 97.56 114 LYS A O 1
ATOM 881 N N . MET A 1 115 ? 11.961 12.344 -5.691 1 97.25 115 MET A N 1
ATOM 882 C CA . MET A 1 115 ? 10.523 12.258 -5.945 1 97.25 115 MET A CA 1
ATOM 883 C C . MET A 1 115 ? 9.984 13.594 -6.441 1 97.25 115 MET A C 1
ATOM 885 O O . MET A 1 115 ? 9.172 13.633 -7.371 1 97.25 115 MET A O 1
ATOM 889 N N . PHE A 1 116 ? 10.469 14.641 -5.836 1 97.88 116 PHE A N 1
ATOM 890 C CA . PHE A 1 116 ? 10.055 15.984 -6.215 1 97.88 116 PHE A CA 1
ATOM 891 C C . PHE A 1 116 ? 10.469 16.297 -7.652 1 97.88 116 PHE A C 1
ATOM 893 O O . PHE A 1 116 ? 9.68 16.859 -8.422 1 97.88 116 PHE A O 1
ATOM 900 N N . GLU A 1 117 ? 11.602 15.93 -8.016 1 97.31 117 GLU A N 1
ATOM 901 C CA . GLU A 1 117 ? 12.125 16.172 -9.359 1 97.31 117 GLU A CA 1
ATOM 902 C C . GLU A 1 117 ? 11.336 15.375 -10.406 1 97.31 117 GLU A C 1
ATOM 904 O O . GLU A 1 117 ? 11.25 15.789 -11.562 1 97.31 117 GLU A O 1
ATOM 909 N N . LEU A 1 118 ? 10.719 14.312 -9.977 1 95.81 118 LEU A N 1
ATOM 910 C CA . LEU A 1 118 ? 9.93 13.484 -10.875 1 95.81 118 LEU A CA 1
ATOM 911 C C . LEU A 1 118 ? 8.5 14 -10.977 1 95.81 118 LEU A C 1
ATOM 913 O O . LEU A 1 118 ? 7.668 13.406 -11.664 1 95.81 118 LEU A O 1
ATOM 917 N N . GLY A 1 119 ? 8.148 15.023 -10.234 1 95.44 119 GLY A N 1
ATOM 918 C CA . GLY A 1 119 ? 6.871 15.703 -10.414 1 95.44 119 GLY A CA 1
ATOM 919 C C . GLY A 1 119 ? 5.961 15.602 -9.211 1 95.44 119 GLY A C 1
ATOM 920 O O . GLY A 1 119 ? 4.906 16.234 -9.164 1 95.44 119 GLY A O 1
ATOM 921 N N . CYS A 1 120 ? 6.355 14.844 -8.195 1 97.06 120 CYS A N 1
ATOM 922 C CA . CYS A 1 120 ? 5.535 14.695 -6.996 1 97.06 120 CYS A CA 1
ATOM 923 C C . CYS A 1 120 ? 5.766 15.844 -6.031 1 97.06 120 CYS A C 1
ATOM 925 O O . CYS A 1 120 ? 6.906 16.141 -5.668 1 97.06 120 CYS A O 1
ATOM 927 N N . PHE A 1 121 ? 4.691 16.453 -5.578 1 98.06 121 PHE A N 1
ATOM 928 C CA . PHE A 1 121 ? 4.812 17.609 -4.703 1 98.06 121 PHE A CA 1
ATOM 929 C C . PHE A 1 121 ? 4.75 17.203 -3.238 1 98.06 121 PHE A C 1
ATOM 931 O O . PHE A 1 121 ? 5.523 17.688 -2.414 1 98.06 121 PHE A O 1
ATOM 938 N N . MET A 1 122 ? 3.885 16.281 -2.955 1 98.44 122 MET A N 1
ATOM 939 C CA . MET A 1 122 ? 3.633 15.836 -1.586 1 98.44 122 MET A CA 1
ATOM 940 C C . MET A 1 122 ? 3.215 14.367 -1.558 1 98.44 122 MET A C 1
ATOM 942 O O . MET A 1 122 ? 3 13.758 -2.605 1 98.44 122 MET A O 1
ATOM 946 N N . GLU A 1 123 ? 3.174 13.859 -0.354 1 98.06 123 GLU A N 1
ATOM 947 C CA . GLU A 1 123 ? 2.805 12.453 -0.215 1 98.06 123 GLU A CA 1
ATOM 948 C C . GLU A 1 123 ? 1.651 12.273 0.769 1 98.06 123 GLU A C 1
ATOM 950 O O . GLU A 1 123 ? 1.574 12.984 1.775 1 98.06 123 GLU A O 1
ATOM 955 N N . ASN A 1 124 ? 0.748 11.469 0.507 1 97.56 124 ASN A N 1
ATOM 956 C CA . ASN A 1 124 ? -0.38 10.977 1.293 1 97.56 124 ASN A CA 1
ATOM 957 C C . ASN A 1 124 ? -0.594 9.477 1.096 1 97.56 124 ASN A C 1
ATOM 959 O O . ASN A 1 124 ? -0.313 8.945 0.022 1 97.56 124 ASN A O 1
ATOM 963 N N . ILE A 1 125 ? -1.097 8.836 2.062 1 96.06 125 ILE A N 1
ATOM 964 C CA . ILE A 1 125 ? -1.078 7.379 2.084 1 96.06 125 ILE A CA 1
ATOM 965 C C . ILE A 1 125 ? -2.285 6.836 1.321 1 96.06 125 ILE A C 1
ATOM 967 O O . ILE A 1 125 ? -2.205 5.777 0.693 1 96.06 125 ILE A O 1
ATOM 971 N N . GLU A 1 126 ? -3.381 7.578 1.261 1 97.69 126 GLU A N 1
ATOM 972 C CA . GLU A 1 126 ? -4.633 6.988 0.79 1 97.69 126 GLU A CA 1
ATOM 973 C C . GLU A 1 126 ? -5.066 7.602 -0.538 1 97.69 126 GLU A C 1
ATOM 975 O O . GLU A 1 126 ? -5.855 7.008 -1.274 1 97.69 126 GLU A O 1
ATOM 980 N N . PHE A 1 127 ? -4.637 8.711 -0.965 1 98.19 127 PHE A N 1
ATOM 981 C CA . PHE A 1 127 ? -5.328 9.578 -1.917 1 98.19 127 PHE A CA 1
ATOM 982 C C . PHE A 1 127 ? -5.391 8.922 -3.293 1 98.19 127 PHE A C 1
ATOM 984 O O . PHE A 1 127 ? -6.391 9.055 -4.004 1 98.19 127 PHE A O 1
ATOM 991 N N . PHE A 1 128 ? -4.34 8.25 -3.746 1 98 128 PHE A N 1
ATOM 992 C CA . PHE A 1 128 ? -4.355 7.551 -5.023 1 98 128 PHE A CA 1
ATOM 993 C C . PHE A 1 128 ? -5.527 6.574 -5.086 1 98 128 PHE A C 1
ATOM 995 O O . PHE A 1 128 ? -6.254 6.531 -6.082 1 98 128 PHE A O 1
ATOM 1002 N N . SER A 1 129 ? -5.723 5.785 -4.012 1 98 129 SER A N 1
ATOM 1003 C CA . SER A 1 129 ? -6.82 4.824 -3.988 1 98 129 SER A CA 1
ATOM 1004 C C . SER A 1 129 ? -8.172 5.531 -3.984 1 98 129 SER A C 1
ATOM 1006 O O . SER A 1 129 ? -9.133 5.047 -4.59 1 98 129 SER A O 1
ATOM 1008 N N . VAL A 1 130 ? -8.297 6.66 -3.32 1 98.44 130 VAL A N 1
ATOM 1009 C CA . VAL A 1 130 ? -9.531 7.438 -3.281 1 98.44 130 VAL A CA 1
ATOM 1010 C C . VAL A 1 130 ? -9.914 7.875 -4.695 1 98.44 130 VAL A C 1
ATOM 1012 O O . VAL A 1 130 ? -11.062 7.707 -5.113 1 98.44 130 VAL A O 1
ATOM 1015 N N . LEU A 1 131 ? -8.922 8.398 -5.445 1 97.81 131 LEU A N 1
ATOM 1016 C CA . LEU A 1 131 ? -9.195 8.844 -6.809 1 97.81 131 LEU A CA 1
ATOM 1017 C C . LEU A 1 131 ? -9.531 7.656 -7.707 1 97.81 131 LEU A C 1
ATOM 1019 O O . LEU A 1 131 ? -10.375 7.766 -8.602 1 97.81 131 LEU A O 1
ATOM 1023 N N . LYS A 1 132 ? -8.844 6.535 -7.48 1 9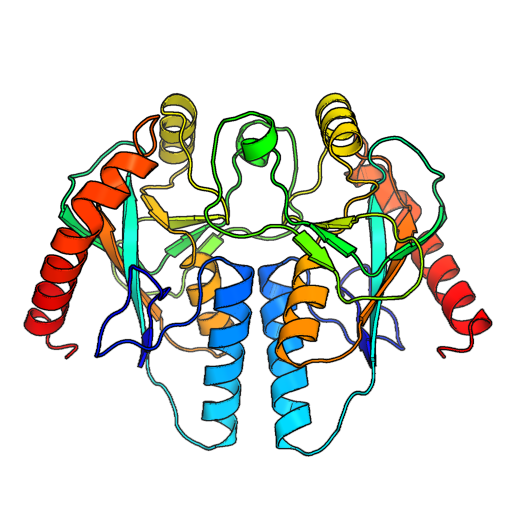8.12 132 LYS A N 1
ATOM 1024 C CA . LYS A 1 132 ? -9.117 5.336 -8.273 1 98.12 132 LYS A CA 1
ATOM 1025 C C . LYS A 1 132 ? -10.547 4.848 -8.047 1 98.12 132 LYS A C 1
ATOM 1027 O O . LYS A 1 132 ? -11.234 4.465 -8.992 1 98.12 132 LYS A O 1
ATOM 1032 N N . VAL A 1 133 ? -10.984 4.836 -6.773 1 98.5 133 VAL A N 1
ATOM 1033 C CA . VAL A 1 133 ? -12.336 4.406 -6.449 1 98.5 133 VAL A CA 1
ATOM 1034 C C . VAL A 1 133 ? -13.344 5.383 -7.051 1 98.5 133 VAL A C 1
ATOM 1036 O O . VAL A 1 133 ? -14.352 4.965 -7.637 1 98.5 133 VAL A O 1
ATOM 1039 N N . ALA A 1 134 ? -13.094 6.648 -6.914 1 97.75 134 ALA A N 1
ATOM 1040 C CA . ALA A 1 134 ? -13.977 7.664 -7.484 1 97.75 134 ALA A CA 1
ATOM 1041 C C . ALA A 1 134 ? -14.117 7.492 -8.992 1 97.75 134 ALA A C 1
ATOM 1043 O O . ALA A 1 134 ? -15.219 7.59 -9.539 1 97.75 134 ALA A O 1
ATOM 1044 N N . ASP A 1 135 ? -13.023 7.238 -9.609 1 97.12 135 ASP A N 1
ATOM 1045 C CA . ASP A 1 135 ? -13.023 7.02 -11.047 1 97.12 135 ASP A CA 1
ATOM 1046 C C . ASP A 1 135 ? -13.859 5.797 -11.422 1 97.12 135 ASP A C 1
ATOM 1048 O O . ASP A 1 135 ? -14.602 5.82 -12.406 1 97.12 135 ASP A O 1
ATOM 1052 N N . PHE A 1 136 ? -13.758 4.754 -10.68 1 97.5 136 PHE A N 1
ATOM 1053 C CA . PHE A 1 136 ? -14.508 3.523 -10.891 1 97.5 136 PHE A CA 1
ATOM 1054 C C . PHE A 1 136 ? -16 3.795 -10.867 1 97.5 136 PHE A C 1
ATOM 1056 O O . PHE A 1 136 ? -16.75 3.242 -11.672 1 97.5 136 PHE A O 1
ATOM 1063 N N . PHE A 1 137 ? -16.406 4.648 -10 1 97.25 137 PHE A N 1
ATOM 1064 C CA . PHE A 1 137 ? -17.828 4.941 -9.828 1 97.25 137 PHE A CA 1
ATOM 1065 C C . PHE A 1 137 ? -18.219 6.184 -10.617 1 97.25 137 PHE A C 1
ATOM 1067 O O . PHE A 1 137 ? -19.375 6.641 -10.539 1 97.25 137 PHE A O 1
ATOM 1074 N N . LYS A 1 138 ? -17.281 6.816 -11.328 1 95.88 138 LYS A N 1
ATOM 1075 C CA . LYS A 1 138 ? -17.5 8.008 -12.148 1 95.88 138 LYS A CA 1
ATOM 1076 C C . LYS A 1 138 ? -18 9.172 -11.297 1 95.88 138 LYS A C 1
ATOM 1078 O O . LYS A 1 138 ? -18.953 9.852 -11.68 1 95.88 138 LYS A O 1
ATOM 1083 N N . ILE A 1 139 ? -17.375 9.383 -10.156 1 96.12 139 ILE A N 1
ATOM 1084 C CA . ILE A 1 139 ? -17.688 10.469 -9.242 1 96.12 139 ILE A CA 1
ATOM 1085 C C . ILE A 1 139 ? -16.547 11.469 -9.211 1 96.12 139 ILE A C 1
ATOM 1087 O O . ILE A 1 139 ? -15.383 11.086 -9.055 1 96.12 139 ILE A O 1
ATOM 1091 N N . PRO A 1 140 ? -16.812 12.734 -9.5 1 95.25 140 PRO A N 1
ATOM 1092 C CA . PRO A 1 140 ? -15.758 13.727 -9.305 1 95.25 140 PRO A CA 1
ATOM 1093 C C . PRO A 1 140 ? -15.18 13.703 -7.891 1 95.25 140 PRO A C 1
ATOM 1095 O O . PRO A 1 140 ? -15.914 13.523 -6.918 1 95.25 140 PRO A O 1
ATOM 1098 N N . ALA A 1 141 ? -13.836 13.906 -7.832 1 96.19 141 ALA A N 1
ATOM 1099 C CA . ALA A 1 141 ? -13.195 13.82 -6.523 1 96.19 141 ALA A CA 1
ATOM 1100 C C . ALA A 1 141 ? -11.969 14.727 -6.449 1 96.19 141 ALA A C 1
ATOM 1102 O O . ALA A 1 141 ? -11.305 14.961 -7.457 1 96.19 141 ALA A O 1
ATOM 1103 N N . PHE A 1 142 ? -11.703 15.211 -5.27 1 96.19 142 PHE A N 1
ATOM 1104 C CA . PHE A 1 142 ? -10.469 15.945 -4.996 1 96.19 142 PHE A CA 1
ATOM 1105 C C . PHE A 1 142 ? -10.086 15.82 -3.527 1 96.19 142 PHE A C 1
ATOM 1107 O O . PHE A 1 142 ? -10.859 15.305 -2.719 1 96.19 142 PHE A O 1
ATOM 1114 N N . GLY A 1 143 ? -8.852 16.188 -3.258 1 96.81 143 GLY A N 1
ATOM 1115 C CA . GLY A 1 143 ? -8.336 16.125 -1.9 1 96.81 143 GLY A CA 1
ATOM 1116 C C . GLY A 1 143 ? -7.945 17.484 -1.342 1 96.81 143 GLY A C 1
ATOM 1117 O O . GLY A 1 143 ? -7.551 18.375 -2.09 1 96.81 143 GLY A O 1
ATOM 1118 N N . ILE A 1 144 ? -8.102 17.641 -0.084 1 97.31 144 ILE A N 1
ATOM 1119 C CA . ILE A 1 144 ? -7.641 18.781 0.688 1 97.31 144 ILE A CA 1
ATOM 1120 C C . ILE A 1 144 ? -6.664 18.328 1.771 1 97.31 144 ILE A C 1
ATOM 1122 O O . ILE A 1 144 ? -7.02 17.516 2.629 1 97.31 144 ILE A O 1
ATOM 1126 N N . PHE A 1 145 ? -5.492 18.891 1.744 1 98 145 PHE A N 1
ATOM 1127 C CA . PHE A 1 145 ? -4.41 18.391 2.586 1 98 145 PHE A CA 1
ATOM 1128 C C . PHE A 1 145 ? -3.803 19.531 3.404 1 98 145 PHE A C 1
ATOM 1130 O O . PHE A 1 145 ? -3.629 20.641 2.902 1 98 145 PHE A O 1
ATOM 1137 N N . CYS A 1 146 ? -3.553 19.297 4.555 1 98.69 146 CYS A N 1
ATOM 1138 C CA . CYS A 1 146 ? -2.709 20.172 5.363 1 98.69 146 CYS A CA 1
ATOM 1139 C C . CYS A 1 146 ? -1.331 19.562 5.574 1 98.69 146 CYS A C 1
ATOM 1141 O O . CYS A 1 146 ? -1.216 18.422 6.039 1 98.69 146 CYS A O 1
ATOM 1143 N N . ALA A 1 147 ? -0.252 20.25 5.285 1 98.75 147 ALA A N 1
ATOM 1144 C CA . ALA A 1 147 ? 1.111 19.734 5.402 1 98.75 147 ALA A CA 1
ATOM 1145 C C . ALA A 1 147 ? 1.543 19.656 6.863 1 98.75 147 ALA A C 1
ATOM 1147 O O . ALA A 1 147 ? 1.402 20.625 7.613 1 98.75 147 ALA A O 1
ATOM 1148 N N . THR A 1 148 ? 2.074 18.484 7.219 1 98.5 148 THR A N 1
ATOM 1149 C CA . THR A 1 148 ? 2.422 18.312 8.625 1 98.5 148 THR A CA 1
ATOM 1150 C C . THR A 1 148 ? 3.918 18.047 8.781 1 98.5 148 THR A C 1
ATOM 1152 O O . THR A 1 148 ? 4.457 18.172 9.883 1 98.5 148 THR A O 1
ATOM 1155 N N . ASN A 1 149 ? 4.582 17.688 7.762 1 98.56 149 ASN A N 1
ATOM 1156 C CA . ASN A 1 149 ? 5.992 17.312 7.824 1 98.56 149 ASN A CA 1
ATOM 1157 C C . ASN A 1 149 ? 6.652 17.391 6.449 1 98.56 149 ASN A C 1
ATOM 1159 O O . ASN A 1 149 ? 5.965 17.422 5.43 1 98.56 149 ASN A O 1
ATOM 1163 N N . PHE A 1 150 ? 7.949 17.5 6.488 1 98.44 150 PHE A N 1
ATOM 1164 C CA . PHE A 1 150 ? 8.75 17.172 5.312 1 98.44 150 PHE A CA 1
ATOM 1165 C C . PHE A 1 150 ? 9.141 15.703 5.324 1 98.44 150 PHE A C 1
ATOM 1167 O O . PHE A 1 150 ? 9.125 15.055 6.371 1 98.44 150 PHE A O 1
ATOM 1174 N N . CYS A 1 151 ? 9.367 15.109 4.121 1 97.62 151 CYS A N 1
ATOM 1175 C CA . CYS A 1 151 ? 9.781 13.719 3.99 1 97.62 151 CYS A CA 1
ATOM 1176 C C . CYS A 1 151 ? 11.273 13.562 4.262 1 97.62 151 CYS A C 1
ATOM 1178 O O . CYS A 1 151 ? 12.078 13.508 3.328 1 97.62 151 CYS A O 1
ATOM 1180 N N . ASN A 1 152 ? 11.547 13.531 5.523 1 97.31 152 ASN A N 1
ATOM 1181 C CA . ASN A 1 152 ? 12.914 13.352 6.004 1 97.31 152 ASN A CA 1
ATOM 1182 C C . ASN A 1 152 ? 12.953 12.492 7.266 1 97.31 152 ASN A C 1
ATOM 1184 O O . ASN A 1 152 ? 11.984 11.797 7.578 1 97.31 152 ASN A O 1
ATOM 1188 N N . LYS A 1 153 ? 14.117 12.453 7.938 1 95.5 153 LYS A N 1
ATOM 1189 C CA . LYS A 1 153 ? 14.328 11.57 9.078 1 95.5 153 LYS A CA 1
ATOM 1190 C C . LYS A 1 153 ? 13.359 11.898 10.211 1 95.5 153 LYS A C 1
ATOM 1192 O O . LYS A 1 153 ? 13.078 11.039 11.055 1 95.5 153 LYS A O 1
ATOM 1197 N N . ASN A 1 154 ? 12.758 13.078 10.242 1 96.38 154 ASN A N 1
ATOM 1198 C CA . ASN A 1 154 ? 11.867 13.516 11.312 1 96.38 154 ASN A CA 1
ATOM 1199 C C . ASN A 1 154 ? 10.406 13.414 10.898 1 96.38 154 ASN A C 1
ATOM 1201 O O . ASN A 1 154 ? 9.523 13.914 11.602 1 96.38 154 ASN A O 1
ATOM 1205 N N . ALA A 1 155 ? 10.188 12.82 9.82 1 95.56 155 ALA A N 1
ATOM 1206 C CA . ALA A 1 155 ? 8.844 12.797 9.258 1 95.56 155 ALA A CA 1
ATOM 1207 C C . ALA A 1 155 ? 7.828 12.305 10.281 1 95.56 155 ALA A C 1
ATOM 1209 O O . ALA A 1 155 ? 6.793 12.938 10.492 1 95.56 155 ALA A O 1
ATOM 1210 N N . HIS A 1 156 ? 8.078 11.18 10.906 1 93.88 156 HIS A N 1
ATOM 1211 C CA . HIS A 1 156 ? 7.145 10.586 11.852 1 93.88 156 HIS A CA 1
ATOM 1212 C C . HIS A 1 156 ? 6.941 11.484 13.07 1 93.88 156 HIS A C 1
ATOM 1214 O O . HIS A 1 156 ? 5.805 11.742 13.469 1 93.88 156 HIS A O 1
ATOM 1220 N N . SER A 1 157 ? 7.988 11.961 13.641 1 96.69 157 SER A N 1
ATOM 1221 C CA . SER A 1 157 ? 7.91 12.805 14.828 1 96.69 157 SER A CA 1
ATOM 1222 C C . SER A 1 157 ? 7.199 14.117 14.523 1 96.69 157 SER A C 1
ATOM 1224 O O . SER A 1 157 ? 6.418 14.609 15.336 1 96.69 157 SER A O 1
ATOM 1226 N N . ASP A 1 158 ? 7.488 14.695 13.383 1 97.44 158 ASP A N 1
ATOM 1227 C CA . ASP A 1 158 ? 6.84 15.945 12.984 1 97.44 158 ASP A CA 1
ATOM 1228 C C . ASP A 1 158 ? 5.344 15.734 12.758 1 97.44 158 ASP A C 1
ATOM 1230 O O . ASP A 1 158 ? 4.531 16.594 13.109 1 97.44 158 ASP A O 1
ATOM 1234 N N . PHE A 1 159 ? 5.02 14.594 12.18 1 96.38 159 PHE A N 1
ATOM 1235 C CA . PHE A 1 159 ? 3.609 14.266 12.008 1 96.38 159 PHE A CA 1
ATOM 1236 C C . PHE A 1 159 ? 2.898 14.203 13.352 1 96.38 159 PHE A C 1
ATOM 1238 O O . PHE A 1 159 ? 1.847 14.82 13.531 1 96.38 159 PHE A O 1
ATOM 1245 N N . ILE A 1 160 ? 3.443 13.492 14.227 1 95.88 160 ILE A N 1
ATOM 1246 C CA . ILE A 1 160 ? 2.846 13.305 15.547 1 95.88 160 ILE A CA 1
ATOM 1247 C C . ILE A 1 160 ? 2.693 14.656 16.234 1 95.88 160 ILE A C 1
ATOM 1249 O O . ILE A 1 160 ? 1.663 14.938 16.859 1 95.88 160 ILE A O 1
ATOM 1253 N N . LYS A 1 161 ? 3.58 15.492 16.125 1 97.56 161 LYS A N 1
ATOM 1254 C CA . LYS A 1 161 ? 3.602 16.812 16.75 1 97.56 161 LYS A CA 1
ATOM 1255 C C . LYS A 1 161 ? 2.551 17.719 16.125 1 97.56 161 LYS A C 1
ATOM 1257 O O . LYS A 1 161 ? 1.922 18.516 16.828 1 97.56 161 LYS A O 1
ATOM 1262 N N . ASN A 1 162 ? 2.373 17.594 14.812 1 98.31 162 ASN A N 1
ATOM 1263 C CA . ASN A 1 162 ? 1.665 18.641 14.078 1 98.31 162 ASN A CA 1
ATOM 1264 C C . ASN A 1 162 ? 0.238 18.219 13.742 1 98.31 162 ASN A C 1
ATOM 1266 O O . ASN A 1 162 ? -0.585 19.047 13.359 1 98.31 162 ASN A O 1
ATOM 1270 N N . HIS A 1 163 ? -0.115 16.906 13.898 1 97.06 163 HIS A N 1
ATOM 1271 C CA . HIS A 1 163 ? -1.358 16.391 13.336 1 97.06 163 HIS A CA 1
ATOM 1272 C C . HIS A 1 163 ? -2.57 17.062 13.969 1 97.06 163 HIS A C 1
ATOM 1274 O O . HIS A 1 163 ? -3.57 17.328 13.297 1 97.06 163 HIS A O 1
ATOM 1280 N N . GLU A 1 164 ? -2.555 17.375 15.234 1 97.62 164 GLU A N 1
ATOM 1281 C CA . GLU A 1 164 ? -3.703 17.984 15.906 1 97.62 164 GLU A CA 1
ATOM 1282 C C . GLU A 1 164 ? -3.977 19.375 15.375 1 97.62 164 GLU A C 1
ATOM 1284 O O . GLU A 1 164 ? -5.125 19.734 15.102 1 97.62 164 GLU A O 1
ATOM 1289 N N . LYS A 1 165 ? -2.936 20.156 15.312 1 98.5 165 LYS A N 1
ATOM 1290 C CA . LYS A 1 165 ? -3.078 21.484 14.75 1 98.5 165 LYS A CA 1
ATOM 1291 C C . LYS A 1 165 ? -3.547 21.422 13.297 1 98.5 165 LYS A C 1
ATOM 1293 O O . LYS A 1 165 ? -4.375 22.234 12.867 1 98.5 165 LYS A O 1
ATOM 1298 N N . ALA A 1 166 ? -3.021 20.5 12.578 1 98.5 166 ALA A N 1
ATOM 1299 C CA . ALA A 1 166 ? -3.412 20.312 11.18 1 98.5 166 ALA A CA 1
ATOM 1300 C C . ALA A 1 166 ? -4.906 20.016 11.062 1 98.5 166 ALA A C 1
ATOM 1302 O O . ALA A 1 166 ? -5.574 20.516 10.156 1 98.5 166 ALA A O 1
ATOM 1303 N N . LYS A 1 167 ? -5.406 19.219 11.977 1 97.94 167 LYS A N 1
ATOM 1304 C CA . LYS A 1 167 ? -6.828 18.875 11.953 1 97.94 167 LYS A CA 1
ATOM 1305 C C . LYS A 1 167 ? -7.688 20.109 12.18 1 97.94 167 LYS A C 1
ATOM 1307 O O . LYS A 1 167 ? -8.742 20.281 11.555 1 97.94 167 LYS A O 1
ATOM 1312 N N . LYS A 1 168 ? -7.273 20.984 13.062 1 98.12 168 LYS A N 1
ATOM 1313 C CA . LYS A 1 168 ? -7.992 22.234 13.328 1 98.12 168 LYS A CA 1
ATOM 1314 C C . LYS A 1 168 ? -7.977 23.156 12.109 1 98.12 168 LYS A C 1
ATOM 1316 O O . LYS A 1 168 ? -8.992 23.75 11.766 1 98.12 168 LYS A O 1
ATOM 1321 N N . ILE A 1 169 ? -6.863 23.25 11.5 1 98.5 169 ILE A N 1
ATOM 1322 C CA . ILE A 1 169 ? -6.703 24.078 10.32 1 98.5 169 ILE A CA 1
ATOM 1323 C C . ILE A 1 169 ? -7.594 23.562 9.188 1 98.5 169 ILE A C 1
ATOM 1325 O O . ILE A 1 169 ? -8.297 24.328 8.539 1 98.5 169 ILE A O 1
ATOM 1329 N N . LEU A 1 170 ? -7.602 22.25 9 1 98 170 LEU A N 1
ATOM 1330 C CA . LEU A 1 170 ? -8.422 21.609 7.969 1 98 170 LEU A CA 1
ATOM 1331 C C . LEU A 1 170 ? -9.906 21.875 8.227 1 98 170 LEU A C 1
ATOM 1333 O O . LEU A 1 170 ? -10.648 22.219 7.301 1 98 170 LEU A O 1
ATOM 1337 N N . THR A 1 171 ? -10.297 21.703 9.453 1 97.81 171 THR A N 1
ATOM 1338 C CA . THR A 1 171 ? -11.695 21.922 9.82 1 97.81 171 THR A CA 1
ATOM 1339 C C . THR A 1 171 ? -12.117 23.359 9.539 1 97.81 171 THR A C 1
ATOM 1341 O O . THR A 1 171 ? -13.18 23.594 8.945 1 97.81 171 THR A O 1
ATOM 1344 N N . SER A 1 172 ? -11.273 24.312 9.891 1 98.06 172 SER A N 1
ATOM 1345 C CA . SER A 1 172 ? -11.555 25.719 9.648 1 98.06 172 SER A CA 1
ATOM 1346 C C . SER A 1 172 ? -11.633 26.016 8.148 1 98.06 172 SER A C 1
ATOM 1348 O O . SER A 1 172 ? -12.484 26.797 7.707 1 98.06 172 SER A O 1
ATOM 1350 N N . TYR A 1 173 ? -10.742 25.453 7.414 1 97.69 173 TYR A N 1
ATOM 1351 C CA . TYR A 1 173 ? -10.68 25.672 5.973 1 97.69 173 TYR A CA 1
ATOM 1352 C C . TYR A 1 173 ? -11.945 25.172 5.289 1 97.69 173 TYR A C 1
ATOM 1354 O O . TYR A 1 173 ? -12.523 25.859 4.445 1 97.69 173 TYR A O 1
ATOM 1362 N N . ILE A 1 174 ? -12.344 23.984 5.629 1 96.38 174 ILE A N 1
ATOM 1363 C CA . ILE A 1 174 ? -13.492 23.328 5.016 1 96.38 174 ILE A CA 1
ATOM 1364 C C . ILE A 1 174 ? -14.766 24.109 5.371 1 96.38 174 ILE A C 1
ATOM 1366 O O . ILE A 1 174 ? -15.656 24.266 4.535 1 96.38 174 ILE A O 1
ATOM 1370 N N . LYS A 1 175 ? -14.883 24.578 6.574 1 96.62 175 LYS A N 1
ATOM 1371 C CA . LYS A 1 175 ? -16.016 25.406 7.004 1 96.62 175 LYS A CA 1
ATOM 1372 C C . LYS A 1 175 ? -16.062 26.719 6.219 1 96.62 175 LYS A C 1
ATOM 1374 O O . LYS A 1 175 ? -17.125 27.109 5.746 1 96.62 175 LYS A O 1
ATOM 1379 N N . ASN A 1 176 ? -14.977 27.312 6.105 1 96.88 176 ASN A N 1
ATOM 1380 C CA . ASN A 1 176 ? -14.891 28.594 5.414 1 96.88 176 ASN A CA 1
ATOM 1381 C C . ASN A 1 176 ? -15.227 28.453 3.932 1 96.88 176 ASN A C 1
ATOM 1383 O O . ASN A 1 176 ? -15.734 29.391 3.318 1 96.88 176 ASN A O 1
ATOM 1387 N N . LYS A 1 177 ? -14.922 27.328 3.332 1 94.25 177 LYS A N 1
ATOM 1388 C CA . LYS A 1 177 ? -15.211 27.062 1.927 1 94.25 177 LYS A CA 1
ATOM 1389 C C . LYS A 1 177 ? -16.672 26.703 1.725 1 94.25 177 LYS A C 1
ATOM 1391 O O . LYS A 1 177 ? -17.156 26.625 0.589 1 94.25 177 LYS A O 1
ATOM 1396 N N . GLY A 1 178 ? -17.422 26.375 2.75 1 92.81 178 GLY A N 1
ATOM 1397 C CA . GLY A 1 178 ? -18.828 26.062 2.68 1 92.81 178 GLY A CA 1
ATOM 1398 C C . GLY A 1 178 ? -19.109 24.609 2.342 1 92.81 178 GLY A C 1
ATOM 1399 O O . GLY A 1 178 ? -20.172 24.266 1.819 1 92.81 178 GLY A O 1
ATOM 1400 N N . ILE A 1 179 ? -18.062 23.859 2.502 1 88.88 179 ILE A N 1
ATOM 1401 C CA . ILE A 1 179 ? -18.234 22.422 2.236 1 88.88 179 ILE A CA 1
ATOM 1402 C C . ILE A 1 179 ? -19.047 21.797 3.359 1 88.88 179 ILE A C 1
ATOM 1404 O O . ILE A 1 179 ? -19.812 20.859 3.123 1 88.88 179 ILE A O 1
ATOM 1408 N N . ILE A 1 180 ? -18.812 22.391 4.594 1 87.69 180 ILE A N 1
ATOM 1409 C CA . ILE A 1 180 ? -19.625 22.031 5.75 1 87.69 180 ILE A CA 1
ATOM 1410 C C . ILE A 1 180 ? -20.141 23.281 6.445 1 87.69 180 ILE A C 1
ATOM 1412 O O . ILE A 1 180 ? -19.578 24.375 6.262 1 87.69 180 ILE A O 1
ATOM 1416 N N . MET B 1 1 ? -15.781 -18.969 -5.145 1 96.75 1 MET B N 1
ATOM 1417 C CA . MET B 1 1 ? -15.539 -18.078 -6.277 1 96.75 1 MET B CA 1
ATOM 1418 C C . MET B 1 1 ? -14.055 -18.062 -6.637 1 96.75 1 MET B C 1
ATOM 1420 O O . MET B 1 1 ? -13.195 -17.969 -5.754 1 96.75 1 MET B O 1
ATOM 1424 N N . ILE B 1 2 ? -13.742 -18.25 -7.859 1 98.19 2 ILE B N 1
ATOM 1425 C CA . ILE B 1 2 ? -12.375 -18.203 -8.359 1 98.19 2 ILE B CA 1
ATOM 1426 C C . ILE B 1 2 ? -12.125 -16.875 -9.07 1 98.19 2 ILE B C 1
ATOM 1428 O O . ILE B 1 2 ? -12.93 -16.438 -9.891 1 98.19 2 ILE B O 1
ATOM 1432 N N . VAL B 1 3 ? -11.023 -16.203 -8.68 1 98.69 3 VAL B N 1
ATOM 1433 C CA . VAL B 1 3 ? -10.719 -14.914 -9.273 1 98.69 3 VAL B CA 1
ATOM 1434 C C . VAL B 1 3 ? -9.289 -14.906 -9.812 1 98.69 3 VAL B C 1
ATOM 1436 O O . VAL B 1 3 ? -8.469 -15.734 -9.414 1 98.69 3 VAL B O 1
ATOM 1439 N N . CYS B 1 4 ? -9 -14.016 -10.742 1 98.75 4 CYS B N 1
ATOM 1440 C CA . CYS B 1 4 ? -7.688 -13.812 -11.344 1 98.75 4 CYS B CA 1
ATOM 1441 C C . CYS B 1 4 ? -7.457 -12.344 -11.672 1 98.75 4 CYS B C 1
ATOM 1443 O O . CYS B 1 4 ? -8.367 -11.523 -11.539 1 98.75 4 CYS B O 1
ATOM 1445 N N . ALA B 1 5 ? -6.246 -11.93 -12 1 97.19 5 ALA B N 1
ATOM 1446 C CA . ALA B 1 5 ? -5.918 -10.547 -12.312 1 97.19 5 ALA B CA 1
ATOM 1447 C C . ALA B 1 5 ? -6.652 -10.078 -13.562 1 97.19 5 ALA B C 1
ATOM 1449 O O . ALA B 1 5 ? -7.238 -8.992 -13.578 1 97.19 5 ALA B O 1
ATOM 1450 N N 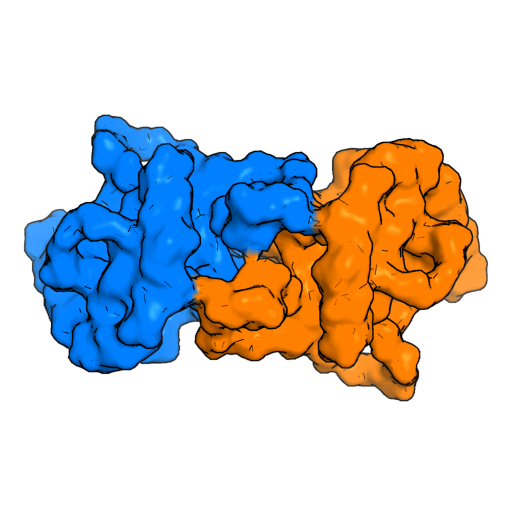. GLY B 1 6 ? -6.59 -10.922 -14.562 1 96.06 6 GLY B N 1
ATOM 1451 C CA . GLY B 1 6 ? -7.172 -10.57 -15.852 1 96.06 6 GLY B CA 1
ATOM 1452 C C . GLY B 1 6 ? -6.133 -10.203 -16.891 1 96.06 6 GLY B C 1
ATOM 1453 O O . GLY B 1 6 ? -4.953 -10.523 -16.75 1 96.06 6 GLY B O 1
ATOM 1454 N N . ASP B 1 7 ? -6.578 -9.555 -18.016 1 92.81 7 ASP B N 1
ATOM 1455 C CA . ASP B 1 7 ? -5.711 -9.234 -19.141 1 92.81 7 ASP B CA 1
ATOM 1456 C C . ASP B 1 7 ? -5 -10.477 -19.672 1 92.81 7 ASP B C 1
ATOM 1458 O O . ASP B 1 7 ? -5.648 -11.453 -20.047 1 92.81 7 ASP B O 1
ATOM 1462 N N . ILE B 1 8 ? -3.74 -10.609 -19.5 1 88.69 8 ILE B N 1
ATOM 1463 C CA . ILE B 1 8 ? -2.984 -11.727 -20.047 1 88.69 8 ILE B CA 1
ATOM 1464 C C . ILE B 1 8 ? -3.174 -12.961 -19.172 1 88.69 8 ILE B C 1
ATOM 1466 O O . ILE B 1 8 ? -2.961 -14.086 -19.641 1 88.69 8 ILE B O 1
ATOM 1470 N N . GLU B 1 9 ? -3.484 -12.75 -17.953 1 91.88 9 GLU B N 1
ATOM 1471 C CA . GLU B 1 9 ? -3.76 -13.852 -17.031 1 91.88 9 GLU B CA 1
ATOM 1472 C C . GLU B 1 9 ? -5.258 -14 -16.781 1 91.88 9 GLU B C 1
ATOM 1474 O O . GLU B 1 9 ? -5.723 -13.852 -15.648 1 91.88 9 GLU B O 1
ATOM 1479 N N . ASN B 1 10 ? -5.926 -14.289 -17.828 1 95.31 10 ASN B N 1
ATOM 1480 C CA . ASN B 1 10 ? -7.367 -14.523 -17.781 1 95.31 10 ASN B CA 1
ATOM 1481 C C . ASN B 1 10 ? -7.691 -16 -17.969 1 95.31 10 ASN B C 1
ATOM 1483 O O . ASN B 1 10 ? -7.055 -16.703 -18.766 1 95.31 10 ASN B O 1
ATOM 1487 N N . PHE B 1 11 ? -8.672 -16.516 -17.172 1 96.06 11 PHE B N 1
ATOM 1488 C CA . PHE B 1 11 ? -9.172 -17.891 -17.203 1 96.06 11 PHE B CA 1
ATOM 1489 C C . PHE B 1 11 ? -10.68 -17.906 -17.391 1 96.06 11 PHE B C 1
ATOM 1491 O O . PHE B 1 11 ? -11.391 -17.094 -16.797 1 96.06 11 PHE B O 1
ATOM 1498 N N . SER B 1 12 ? -11.25 -18.859 -18.141 1 94.69 12 SER B N 1
ATOM 1499 C CA . SER B 1 12 ? -12.672 -18.922 -18.453 1 94.69 12 SER B CA 1
ATOM 1500 C C . SER B 1 12 ? -13.492 -19.188 -17.188 1 94.69 12 SER B C 1
ATOM 1502 O O . SER B 1 12 ? -14.656 -18.781 -17.109 1 94.69 12 SER B O 1
ATOM 1504 N N . PHE B 1 13 ? -12.883 -19.828 -16.203 1 96.25 13 PHE B N 1
ATOM 1505 C CA . PHE B 1 13 ? -13.617 -20.25 -15.016 1 96.25 13 PHE B CA 1
ATOM 1506 C C . PHE B 1 13 ? -13.359 -19.281 -13.867 1 96.25 13 PHE B C 1
ATOM 1508 O O . PHE B 1 13 ? -13.812 -19.516 -12.742 1 96.25 13 PHE B O 1
ATOM 1515 N N . ALA B 1 14 ? -12.57 -18.219 -14.07 1 97.94 14 ALA B N 1
ATOM 1516 C CA . ALA B 1 14 ? -12.219 -17.266 -13.023 1 97.94 14 ALA B CA 1
ATOM 1517 C C . ALA B 1 14 ? -12.703 -15.859 -13.367 1 97.94 14 ALA B C 1
ATOM 1519 O O . ALA B 1 14 ? -12.68 -15.453 -14.531 1 97.94 14 ALA B O 1
ATOM 1520 N N . LYS B 1 15 ? -13.164 -15.125 -12.414 1 97.88 15 LYS B N 1
ATOM 1521 C CA . LYS B 1 15 ? -13.586 -13.742 -12.594 1 97.88 15 LYS B CA 1
ATOM 1522 C C . LYS B 1 15 ? -12.398 -12.789 -12.5 1 97.88 15 LYS B C 1
ATOM 1524 O O . LYS B 1 15 ? -11.664 -12.805 -11.516 1 97.88 15 LYS B O 1
ATOM 1529 N N . PRO B 1 16 ? -12.141 -11.984 -13.57 1 98.5 16 PRO B N 1
ATOM 1530 C CA . PRO B 1 16 ? -11.055 -10.992 -13.5 1 98.5 16 PRO B CA 1
ATOM 1531 C C . PRO B 1 16 ? -11.359 -9.867 -12.516 1 98.5 16 PRO B C 1
ATOM 1533 O O . PRO B 1 16 ? -12.469 -9.344 -12.492 1 98.5 16 PRO B O 1
ATOM 1536 N N . ILE B 1 17 ? -10.328 -9.547 -11.711 1 98.44 17 ILE B N 1
ATOM 1537 C CA . ILE B 1 17 ? -10.555 -8.516 -10.703 1 98.44 17 ILE B CA 1
ATOM 1538 C C . ILE B 1 17 ? -9.602 -7.348 -10.922 1 98.44 17 ILE B C 1
ATOM 1540 O O . ILE B 1 17 ? -9.586 -6.391 -10.148 1 98.44 17 ILE B O 1
ATOM 1544 N N . GLY B 1 18 ? -8.781 -7.391 -11.93 1 97.19 18 GLY B N 1
ATOM 1545 C CA . GLY B 1 18 ? -7.895 -6.281 -12.25 1 97.19 18 GLY B CA 1
ATOM 1546 C C . GLY B 1 18 ? -6.48 -6.48 -11.742 1 97.19 18 GLY B C 1
ATOM 1547 O O . GLY B 1 18 ? -6.254 -7.234 -10.797 1 97.19 18 GLY B O 1
ATOM 1548 N N . ILE B 1 19 ? -5.539 -5.73 -12.344 1 96.88 19 ILE B N 1
ATOM 1549 C CA . ILE B 1 19 ? -4.121 -5.84 -12.023 1 96.88 19 ILE B CA 1
ATOM 1550 C C . ILE B 1 19 ? -3.75 -4.797 -10.969 1 96.88 19 ILE B C 1
ATOM 1552 O O . ILE B 1 19 ? -4.145 -3.633 -11.07 1 96.88 19 ILE B O 1
ATOM 1556 N N . GLY B 1 20 ? -3.051 -5.301 -9.953 1 96.19 20 GLY B N 1
ATOM 1557 C CA . GLY B 1 20 ? -2.557 -4.379 -8.945 1 96.19 20 GLY B CA 1
ATOM 1558 C C . GLY B 1 20 ? -3.357 -4.418 -7.652 1 96.19 20 GLY B C 1
ATOM 1559 O O . GLY B 1 20 ? -4.504 -4.867 -7.645 1 96.19 20 GLY B O 1
ATOM 1560 N N . LEU B 1 21 ? -2.771 -3.852 -6.633 1 96.88 21 LEU B N 1
ATOM 1561 C CA . LEU B 1 21 ? -3.361 -3.9 -5.301 1 96.88 21 LEU B CA 1
ATOM 1562 C C . LEU B 1 21 ? -4.668 -3.115 -5.254 1 96.88 21 LEU B C 1
ATOM 1564 O O . LEU B 1 21 ? -5.688 -3.623 -4.777 1 96.88 21 LEU B O 1
ATOM 1568 N N . VAL B 1 22 ? -4.641 -1.944 -5.84 1 97.69 22 VAL B N 1
ATOM 1569 C CA . VAL B 1 22 ? -5.773 -1.035 -5.695 1 97.69 22 VAL B CA 1
ATOM 1570 C C . VAL B 1 22 ? -6.914 -1.48 -6.609 1 97.69 22 VAL B C 1
ATOM 1572 O O . VAL B 1 22 ? -8.062 -1.604 -6.168 1 97.69 22 VAL B O 1
ATOM 1575 N N . ASN B 1 23 ? -6.625 -1.807 -7.84 1 97.62 23 ASN B N 1
ATOM 1576 C CA . ASN B 1 23 ? -7.652 -2.23 -8.789 1 97.62 23 ASN B CA 1
ATOM 1577 C C . ASN B 1 23 ? -8.328 -3.521 -8.344 1 97.62 23 ASN B C 1
ATOM 1579 O O . ASN B 1 23 ? -9.555 -3.641 -8.414 1 97.62 23 ASN B O 1
ATOM 1583 N N . SER B 1 24 ? -7.531 -4.465 -7.883 1 98.56 24 SER B N 1
ATOM 1584 C CA . SER B 1 24 ? -8.109 -5.73 -7.441 1 98.56 24 SER B CA 1
ATOM 1585 C C . SER B 1 24 ? -8.953 -5.547 -6.184 1 98.56 24 SER B C 1
ATOM 1587 O O . SER B 1 24 ? -9.992 -6.191 -6.027 1 98.56 24 SER B O 1
ATOM 1589 N N . ALA B 1 25 ? -8.539 -4.656 -5.293 1 98.75 25 ALA B N 1
ATOM 1590 C CA . ALA B 1 25 ? -9.328 -4.359 -4.098 1 98.75 25 ALA B CA 1
ATOM 1591 C C . ALA B 1 25 ? -10.672 -3.752 -4.461 1 98.75 25 ALA B C 1
ATOM 1593 O O . ALA B 1 25 ? -11.711 -4.148 -3.918 1 98.75 25 ALA B O 1
ATOM 1594 N N . ILE B 1 26 ? -10.664 -2.836 -5.383 1 98.81 26 ILE B N 1
ATOM 1595 C CA . ILE B 1 26 ? -11.875 -2.137 -5.797 1 98.81 26 ILE B CA 1
ATOM 1596 C C . ILE B 1 26 ? -12.852 -3.123 -6.434 1 98.81 26 ILE B C 1
ATOM 1598 O O . ILE B 1 26 ? -13.992 -3.246 -5.996 1 98.81 26 ILE B O 1
ATOM 1602 N N . ASN B 1 27 ? -12.383 -3.83 -7.422 1 98.81 27 ASN B N 1
ATOM 1603 C CA . ASN B 1 27 ? -13.25 -4.715 -8.188 1 98.81 27 ASN B CA 1
ATOM 1604 C C . ASN B 1 27 ? -13.781 -5.863 -7.336 1 98.81 27 ASN B C 1
ATOM 1606 O O . ASN B 1 27 ? -14.969 -6.184 -7.383 1 98.81 27 ASN B O 1
ATOM 1610 N N . LEU B 1 28 ? -12.898 -6.496 -6.57 1 98.81 28 LEU B N 1
ATOM 1611 C CA . LEU B 1 28 ? -13.312 -7.625 -5.746 1 98.81 28 LEU B CA 1
ATOM 1612 C C . LEU B 1 28 ? -14.281 -7.18 -4.656 1 98.81 28 LEU B C 1
ATOM 1614 O O . LEU B 1 28 ? -15.266 -7.8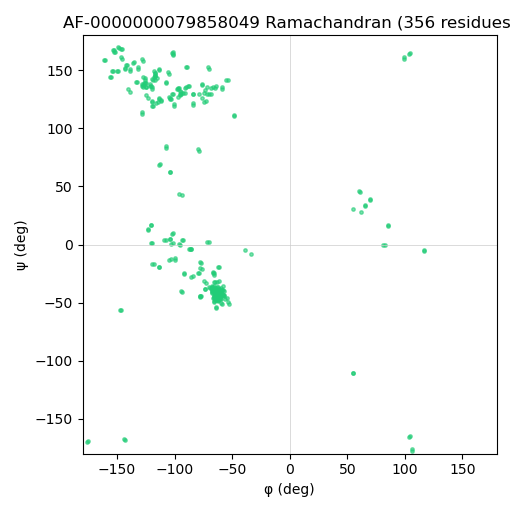67 -4.379 1 98.81 28 LEU B O 1
ATOM 1618 N N . THR B 1 29 ? -14.047 -5.996 -4.02 1 98.88 29 THR B N 1
ATOM 1619 C CA . THR B 1 29 ? -14.961 -5.469 -3.012 1 98.88 29 THR B CA 1
ATOM 1620 C C . THR B 1 29 ? -16.328 -5.176 -3.621 1 98.88 29 THR B C 1
ATOM 1622 O O . THR B 1 29 ? -17.359 -5.492 -3.025 1 98.88 29 THR B O 1
ATOM 1625 N N . ASN B 1 30 ? -16.281 -4.531 -4.789 1 98.75 30 ASN B N 1
ATOM 1626 C CA . ASN B 1 30 ? -17.547 -4.246 -5.477 1 98.75 30 ASN B CA 1
ATOM 1627 C C . ASN B 1 30 ? -18.344 -5.52 -5.742 1 98.75 30 ASN B C 1
ATOM 1629 O O . ASN B 1 30 ? -19.547 -5.562 -5.508 1 98.75 30 ASN B O 1
ATOM 1633 N N . ILE B 1 31 ? -17.688 -6.594 -6.203 1 98.19 31 ILE B N 1
ATOM 1634 C CA . ILE B 1 31 ? -18.312 -7.879 -6.504 1 98.19 31 ILE B CA 1
ATOM 1635 C C . ILE B 1 31 ? -18.906 -8.477 -5.23 1 98.19 31 ILE B C 1
ATOM 1637 O O . ILE B 1 31 ? -20.078 -8.875 -5.207 1 98.19 31 ILE B O 1
ATOM 1641 N N . LEU B 1 32 ? -18.141 -8.492 -4.164 1 98.19 32 LEU B N 1
ATOM 1642 C CA . LEU B 1 32 ? -18.562 -9.172 -2.945 1 98.19 32 LEU B CA 1
ATOM 1643 C C . LEU B 1 32 ? -19.656 -8.375 -2.232 1 98.19 32 LEU B C 1
ATOM 1645 O O . LEU B 1 32 ? -20.578 -8.961 -1.651 1 98.19 32 LEU B O 1
ATOM 1649 N N . THR B 1 33 ? -19.562 -7.016 -2.229 1 98.12 33 THR B N 1
ATOM 1650 C CA . THR B 1 33 ? -20.625 -6.184 -1.677 1 98.12 33 THR B CA 1
ATOM 1651 C C . THR B 1 33 ? -21.938 -6.41 -2.43 1 98.12 33 THR B C 1
ATOM 1653 O O . THR B 1 33 ? -22.984 -6.574 -1.816 1 98.12 33 THR B O 1
ATOM 1656 N N . THR B 1 34 ? -21.859 -6.434 -3.76 1 97.5 34 THR B N 1
ATOM 1657 C CA . THR B 1 34 ? -23.031 -6.672 -4.594 1 97.5 34 THR B CA 1
ATOM 1658 C C . THR B 1 34 ? -23.641 -8.039 -4.297 1 97.5 34 THR B C 1
ATOM 1660 O O . THR B 1 34 ? -24.859 -8.172 -4.137 1 97.5 34 THR B O 1
ATOM 1663 N N . ASN B 1 35 ? -22.781 -9.07 -4.207 1 96.31 35 ASN B N 1
ATOM 1664 C CA . ASN B 1 35 ? -23.234 -10.422 -3.9 1 96.31 35 ASN B CA 1
ATOM 1665 C C . ASN B 1 35 ? -23.922 -10.484 -2.543 1 96.31 35 ASN B C 1
ATOM 1667 O O . ASN B 1 35 ? -24.969 -11.125 -2.404 1 96.31 35 ASN B O 1
ATOM 1671 N N . LEU B 1 36 ? -23.328 -9.836 -1.569 1 94.25 36 LEU B N 1
ATOM 1672 C CA . LEU B 1 36 ? -23.891 -9.828 -0.222 1 94.25 36 LEU B CA 1
ATOM 1673 C C . LEU B 1 36 ? -25.266 -9.188 -0.208 1 94.25 36 LEU B C 1
ATOM 1675 O O . LEU B 1 36 ? -26.203 -9.734 0.366 1 94.25 36 LEU B O 1
ATOM 1679 N N . LEU B 1 37 ? -25.438 -8.125 -0.871 1 93.75 37 LEU B N 1
ATOM 1680 C CA . LEU B 1 37 ? -26.672 -7.352 -0.852 1 93.75 37 LEU B CA 1
ATOM 1681 C C . LEU B 1 37 ? -27.75 -8.023 -1.699 1 93.75 37 LEU B C 1
ATOM 1683 O O . LEU B 1 37 ? -28.938 -7.773 -1.51 1 93.75 37 LEU B O 1
ATOM 1687 N N . THR B 1 38 ? -27.328 -8.852 -2.578 1 93.56 38 THR B N 1
ATOM 1688 C CA . THR B 1 38 ? -28.281 -9.555 -3.426 1 93.56 38 THR B CA 1
ATOM 1689 C C . THR B 1 38 ? -28.438 -11 -2.973 1 93.56 38 THR B C 1
ATOM 1691 O O . THR B 1 38 ? -29.031 -11.82 -3.686 1 93.56 38 THR B O 1
ATOM 1694 N N . LYS B 1 39 ? -27.859 -11.469 -1.907 1 91.81 39 LYS B N 1
ATOM 1695 C CA . LYS B 1 39 ? -28.016 -12.758 -1.234 1 91.81 39 LYS B CA 1
ATOM 1696 C C . LYS B 1 39 ? -27.438 -13.891 -2.074 1 91.81 39 LYS B C 1
ATOM 1698 O O . LYS B 1 39 ? -28.062 -14.945 -2.221 1 91.81 39 LYS B O 1
ATOM 1703 N N . GLN B 1 40 ? -26.328 -13.688 -2.732 1 91.44 40 GLN B N 1
ATOM 1704 C CA . GLN B 1 40 ? -25.5 -14.672 -3.422 1 91.44 40 GLN B CA 1
ATOM 1705 C C . GLN B 1 40 ? -24.203 -14.922 -2.662 1 91.44 40 GLN B C 1
ATOM 1707 O O . GLN B 1 40 ? -23.141 -14.438 -3.061 1 91.44 40 GLN B O 1
ATOM 1712 N N . ASN B 1 41 ? -24.297 -15.781 -1.677 1 87.56 41 ASN B N 1
ATOM 1713 C CA . ASN B 1 41 ? -23.203 -15.93 -0.727 1 87.56 41 ASN B CA 1
ATOM 1714 C C . ASN B 1 41 ? -22.047 -16.719 -1.331 1 87.56 41 ASN B C 1
ATOM 1716 O O . ASN B 1 41 ? -22.266 -17.688 -2.072 1 87.56 41 ASN B O 1
ATOM 1720 N N . ILE B 1 42 ? -20.906 -16.266 -1.072 1 92.88 42 ILE B N 1
ATOM 1721 C CA . ILE B 1 42 ? -19.641 -16.906 -1.44 1 92.88 42 ILE B CA 1
ATOM 1722 C C . ILE B 1 42 ? -19.031 -17.562 -0.214 1 92.88 42 ILE B C 1
ATOM 1724 O O . ILE B 1 42 ? -18.875 -16.938 0.833 1 92.88 42 ILE B O 1
ATOM 1728 N N . SER B 1 43 ? -18.734 -18.875 -0.354 1 93.25 43 SER B N 1
ATOM 1729 C CA . SER B 1 43 ? -18.25 -19.609 0.806 1 93.25 43 SER B CA 1
ATOM 1730 C C . SER B 1 43 ? -16.719 -19.594 0.869 1 93.25 43 SER B C 1
ATOM 1732 O O . SER B 1 43 ? -16.141 -19.781 1.938 1 93.25 43 SER B O 1
ATOM 1734 N N . GLN B 1 44 ? -16.078 -19.422 -0.286 1 95.75 44 GLN B N 1
ATOM 1735 C CA . GLN B 1 44 ? -14.617 -19.438 -0.359 1 95.75 44 GLN B CA 1
ATOM 1736 C C . GLN B 1 44 ? -14.117 -18.656 -1.567 1 95.75 44 GLN B C 1
ATOM 1738 O O . GLN B 1 44 ? -14.766 -18.641 -2.613 1 95.75 44 GLN B O 1
ATOM 1743 N N . LEU B 1 45 ? -13 -18.016 -1.347 1 96.81 45 LEU B N 1
ATOM 1744 C CA . LEU B 1 45 ? -12.344 -17.281 -2.414 1 96.81 45 LEU B CA 1
ATOM 1745 C C . LEU B 1 45 ? -11.008 -17.906 -2.783 1 96.81 45 LEU B C 1
ATOM 1747 O O . LEU B 1 45 ? -10.18 -18.188 -1.909 1 96.81 45 LEU B O 1
ATOM 1751 N N . VAL B 1 46 ? -10.836 -18.219 -4.07 1 97.31 46 VAL B N 1
ATOM 1752 C CA . VAL B 1 46 ? -9.578 -18.766 -4.566 1 97.31 46 VAL B CA 1
ATOM 1753 C C . VAL B 1 46 ? -8.984 -17.828 -5.617 1 97.31 46 VAL B C 1
ATOM 1755 O O . VAL B 1 46 ? -9.625 -17.547 -6.633 1 97.31 46 VAL B O 1
ATOM 1758 N N . PHE B 1 47 ? -7.809 -17.328 -5.328 1 98.31 47 PHE B N 1
ATOM 1759 C CA . PHE B 1 47 ? -7.082 -16.547 -6.312 1 98.31 47 PHE B CA 1
ATOM 1760 C C . PHE B 1 47 ? -6.102 -17.422 -7.086 1 98.31 47 PHE B C 1
ATOM 1762 O O . PHE B 1 47 ? -5.332 -18.172 -6.488 1 98.31 47 PHE B O 1
ATOM 1769 N N . ILE B 1 48 ? -6.145 -17.344 -8.398 1 98.38 48 ILE B N 1
ATOM 1770 C CA . ILE B 1 48 ? -5.195 -18.078 -9.219 1 98.38 48 ILE B CA 1
ATOM 1771 C C . ILE B 1 48 ? -4.379 -17.109 -10.062 1 98.38 48 ILE B C 1
ATOM 1773 O O . ILE B 1 48 ? -4.914 -16.141 -10.594 1 98.38 48 ILE B O 1
ATOM 1777 N N . GLY B 1 49 ? -3.143 -17.281 -10.141 1 97.75 49 GLY B N 1
ATOM 1778 C CA . GLY B 1 49 ? -2.27 -16.438 -10.938 1 97.75 49 GLY B CA 1
ATOM 1779 C C . GLY B 1 49 ? -0.83 -16.922 -10.961 1 97.75 49 GLY B C 1
ATOM 1780 O O . GLY B 1 49 ? -0.544 -18.062 -10.594 1 97.75 49 GLY B O 1
ATOM 1781 N N . THR B 1 50 ? 0.066 -16.109 -11.469 1 98.06 50 THR B N 1
ATOM 1782 C CA . THR B 1 50 ? 1.49 -16.422 -11.531 1 98.06 50 THR B CA 1
ATOM 1783 C C . THR B 1 50 ? 2.248 -15.703 -10.414 1 98.06 50 THR B C 1
ATOM 1785 O O . THR B 1 50 ? 1.704 -14.82 -9.758 1 98.06 50 THR B O 1
ATOM 1788 N N . ALA B 1 51 ? 3.449 -16.156 -10.18 1 98.12 51 ALA B N 1
ATOM 1789 C CA . ALA B 1 51 ? 4.293 -15.547 -9.148 1 98.12 51 ALA B CA 1
ATOM 1790 C C . ALA B 1 51 ? 5.754 -15.523 -9.586 1 98.12 51 ALA B C 1
ATOM 1792 O O . ALA B 1 51 ? 6.176 -16.344 -10.414 1 98.12 51 ALA B O 1
ATOM 1793 N N . GLY B 1 52 ? 6.453 -14.555 -9.078 1 98.38 52 GLY B N 1
ATOM 1794 C CA . GLY B 1 52 ? 7.906 -14.523 -9.164 1 98.38 52 GLY B CA 1
ATOM 1795 C C . GLY B 1 52 ? 8.586 -15.047 -7.91 1 98.38 52 GLY B C 1
ATOM 1796 O O . GLY B 1 52 ? 8.195 -14.711 -6.793 1 98.38 52 GLY B O 1
ATOM 1797 N N . LEU B 1 53 ? 9.617 -15.898 -8.141 1 98.75 53 LEU B N 1
ATOM 1798 C CA . LEU B 1 53 ? 10.352 -16.484 -7.02 1 98.75 53 LEU B CA 1
ATOM 1799 C C . LEU B 1 53 ? 11.508 -15.578 -6.602 1 98.75 53 LEU B C 1
ATOM 1801 O O . LEU B 1 53 ? 12.242 -15.07 -7.453 1 98.75 53 LEU B O 1
ATOM 1805 N N . TYR B 1 54 ? 11.656 -15.414 -5.27 1 98.44 54 TYR B N 1
ATOM 1806 C CA . TYR B 1 54 ? 12.727 -14.547 -4.793 1 98.44 54 TYR B CA 1
ATOM 1807 C C . TYR B 1 54 ? 14.07 -15.266 -4.852 1 98.44 54 TYR B C 1
ATOM 1809 O O . TYR B 1 54 ? 15.07 -14.688 -5.289 1 98.44 54 TYR B O 1
ATOM 1817 N N . LYS B 1 55 ? 14.125 -16.531 -4.426 1 98.25 55 LYS B N 1
ATOM 1818 C CA . LYS B 1 55 ? 15.406 -17.203 -4.336 1 98.25 55 LYS B CA 1
ATOM 1819 C C . LYS B 1 55 ? 15.258 -18.703 -4.633 1 98.25 55 LYS B C 1
ATOM 1821 O O . LYS B 1 55 ? 15.883 -19.219 -5.559 1 98.25 55 LYS B O 1
ATOM 1826 N N . ASP B 1 56 ? 14.422 -19.391 -3.908 1 97.62 56 ASP B N 1
ATOM 1827 C CA . ASP B 1 56 ? 14.273 -20.844 -3.967 1 97.62 56 ASP B CA 1
ATOM 1828 C C . ASP B 1 56 ? 13.039 -21.234 -4.777 1 97.62 56 ASP B C 1
ATOM 1830 O O . ASP B 1 56 ? 12.188 -20.391 -5.074 1 97.62 56 ASP B O 1
ATOM 1834 N N . GLY B 1 57 ? 12.969 -22.469 -5.141 1 98 57 GLY B N 1
ATOM 1835 C CA . GLY B 1 57 ? 11.836 -23 -5.887 1 98 57 GLY B CA 1
ATOM 1836 C C . GLY B 1 57 ? 12.156 -23.266 -7.344 1 98 57 GLY B C 1
ATOM 1837 O O . GLY B 1 57 ? 13.312 -23.188 -7.758 1 98 57 GLY B O 1
ATOM 1838 N N . ASN B 1 58 ? 11.078 -23.719 -8.086 1 98.56 58 ASN B N 1
ATOM 1839 C CA . ASN B 1 58 ? 11.258 -24.062 -9.492 1 98.56 58 ASN B CA 1
ATOM 1840 C C . ASN B 1 58 ? 10.172 -23.438 -10.367 1 98.56 58 ASN B C 1
ATOM 1842 O O . ASN B 1 58 ? 9.008 -23.375 -9.969 1 98.56 58 ASN B O 1
ATOM 1846 N N . ILE B 1 59 ? 10.695 -22.984 -11.5 1 98.69 59 ILE B N 1
ATOM 1847 C CA . ILE B 1 59 ? 9.766 -22.469 -12.508 1 98.69 59 ILE B CA 1
ATOM 1848 C C . ILE B 1 59 ? 8.773 -23.562 -12.906 1 98.69 59 ILE B C 1
ATOM 1850 O O . ILE B 1 59 ? 9.141 -24.734 -12.992 1 98.69 59 ILE B O 1
ATOM 1854 N N . PHE B 1 60 ? 7.504 -23.203 -12.992 1 98.75 60 PHE B N 1
ATOM 1855 C CA . PHE B 1 60 ? 6.375 -24.016 -13.43 1 98.75 60 PHE B CA 1
ATOM 1856 C C . PHE B 1 60 ? 5.883 -24.906 -12.297 1 98.75 60 PHE B C 1
ATOM 1858 O O . PHE B 1 60 ? 4.891 -25.625 -12.453 1 98.75 60 PHE B O 1
ATOM 1865 N N . ASP B 1 61 ? 6.52 -24.844 -11.086 1 98.56 61 ASP B N 1
ATOM 1866 C CA . ASP B 1 61 ? 5.918 -25.469 -9.906 1 98.56 61 ASP B CA 1
ATOM 1867 C C . ASP B 1 61 ? 4.691 -24.688 -9.445 1 98.56 61 ASP B C 1
ATOM 1869 O O . ASP B 1 61 ? 4.594 -23.484 -9.664 1 98.56 61 ASP B O 1
ATOM 1873 N N . ILE B 1 62 ? 3.777 -25.422 -8.805 1 98.25 62 ILE B N 1
ATOM 1874 C CA . ILE B 1 62 ? 2.584 -24.828 -8.219 1 98.25 62 ILE B CA 1
ATOM 1875 C C . ILE B 1 62 ? 2.801 -24.609 -6.723 1 98.25 62 ILE B C 1
ATOM 1877 O O . ILE B 1 62 ? 3.336 -25.484 -6.031 1 98.25 62 ILE B O 1
ATOM 1881 N N . TYR B 1 63 ? 2.438 -23.422 -6.262 1 97.25 63 TYR B N 1
ATOM 1882 C CA . TYR B 1 63 ? 2.486 -23.094 -4.844 1 97.25 63 TYR B CA 1
ATOM 1883 C C . TYR B 1 63 ? 1.129 -22.594 -4.355 1 97.25 63 TYR B C 1
ATOM 1885 O O . TYR B 1 63 ? 0.427 -21.875 -5.066 1 97.25 63 TYR B O 1
ATOM 1893 N N . GLU B 1 64 ? 0.759 -22.984 -3.16 1 95.88 64 GLU B N 1
ATOM 1894 C CA . GLU B 1 64 ? -0.465 -22.516 -2.516 1 95.88 64 GLU B CA 1
ATOM 1895 C C . GLU B 1 64 ? -0.155 -21.75 -1.239 1 95.88 64 GLU B C 1
ATOM 1897 O O . GLU B 1 64 ? 0.8 -22.062 -0.529 1 95.88 64 GLU B O 1
ATOM 1902 N N . SER B 1 65 ? -0.969 -20.719 -1.011 1 95.81 65 SER B N 1
ATOM 1903 C CA . SER B 1 65 ? -0.72 -19.938 0.188 1 95.81 65 SER B CA 1
ATOM 1904 C C . SER B 1 65 ? -1.996 -19.25 0.677 1 95.81 65 SER B C 1
ATOM 1906 O O . SER B 1 65 ? -2.855 -18.891 -0.126 1 95.81 65 SER B O 1
ATOM 1908 N N . SER B 1 66 ? -2.074 -19.062 1.983 1 95.5 66 SER B N 1
ATOM 1909 C CA . SER B 1 66 ? -3.115 -18.25 2.613 1 95.5 66 SER B CA 1
ATOM 1910 C C . SER B 1 66 ? -2.514 -17.094 3.402 1 95.5 66 SER B C 1
ATOM 1912 O O . SER B 1 66 ? -3.184 -16.5 4.25 1 95.5 66 SER B O 1
ATOM 1914 N N . LYS B 1 67 ? -1.228 -16.797 3.121 1 95.81 67 LYS B N 1
ATOM 1915 C CA . LYS B 1 67 ? -0.496 -15.719 3.789 1 95.81 67 LYS B CA 1
ATOM 1916 C C . LYS B 1 67 ? 0.083 -14.734 2.775 1 95.81 67 LYS B C 1
ATOM 1918 O O . LYS B 1 67 ? 0.627 -15.141 1.747 1 95.81 67 LYS B O 1
ATOM 1923 N N . ALA B 1 68 ? -0.078 -13.531 3.084 1 97 68 ALA B N 1
ATOM 1924 C CA . ALA B 1 68 ? 0.472 -12.508 2.201 1 97 68 ALA B CA 1
ATOM 1925 C C . ALA B 1 68 ? 1.047 -11.344 3.006 1 97 68 ALA B C 1
ATOM 1927 O O . ALA B 1 68 ? 0.666 -11.133 4.156 1 97 68 ALA B O 1
ATOM 1928 N N . SER B 1 69 ? 1.953 -10.695 2.426 1 96.5 69 SER B N 1
ATOM 1929 C CA . SER B 1 69 ? 2.531 -9.477 2.979 1 96.5 69 SER B CA 1
ATOM 1930 C C . SER B 1 69 ? 2.58 -8.367 1.935 1 96.5 69 SER B C 1
ATOM 1932 O O . SER B 1 69 ? 2.531 -8.633 0.732 1 96.5 69 SER B O 1
ATOM 1934 N N . ASN B 1 70 ? 2.537 -7.176 2.334 1 96.38 70 ASN B N 1
ATOM 1935 C CA . ASN B 1 70 ? 2.834 -6 1.524 1 96.38 70 ASN B CA 1
ATOM 1936 C C . ASN B 1 70 ? 4.086 -5.281 2.018 1 96.38 70 ASN B C 1
ATOM 1938 O O . ASN B 1 70 ? 4 -4.172 2.553 1 96.38 70 ASN B O 1
ATOM 1942 N N . LEU B 1 71 ? 5.191 -5.941 1.844 1 94.62 71 LEU B N 1
ATOM 1943 C CA . LEU B 1 71 ? 6.496 -5.391 2.186 1 94.62 71 LEU B CA 1
ATOM 1944 C C . LEU B 1 71 ? 7.113 -4.668 0.991 1 94.62 71 LEU B C 1
ATOM 1946 O O . LEU B 1 71 ? 7.148 -5.211 -0.116 1 94.62 71 LEU B O 1
ATOM 1950 N N . GLU B 1 72 ? 7.57 -3.441 1.217 1 93.75 72 GLU B N 1
ATOM 1951 C CA . GLU B 1 72 ? 8.141 -2.658 0.123 1 93.75 72 GLU B CA 1
ATOM 1952 C C . GLU B 1 72 ? 9.664 -2.609 0.215 1 93.75 72 GLU B C 1
ATOM 1954 O O . GLU B 1 72 ? 10.219 -2.533 1.311 1 93.75 72 GLU B O 1
ATOM 1959 N N . ILE B 1 73 ? 10.266 -2.574 -0.935 1 94.69 73 ILE B N 1
ATOM 1960 C CA . ILE B 1 73 ? 11.727 -2.516 -1.045 1 94.69 73 ILE B CA 1
ATOM 1961 C C . ILE B 1 73 ? 12.25 -1.283 -0.311 1 94.69 73 ILE B C 1
ATOM 1963 O O . ILE B 1 73 ? 13.312 -1.329 0.311 1 94.69 73 ILE B O 1
ATOM 1967 N N . SER B 1 74 ? 11.516 -0.187 -0.352 1 94.19 74 SER B N 1
ATOM 1968 C CA . SER B 1 74 ? 11.938 1.038 0.321 1 94.19 74 SER B CA 1
ATOM 1969 C C . SER B 1 74 ? 12.07 0.824 1.825 1 94.19 74 SER B C 1
ATOM 1971 O O . SER B 1 74 ? 12.945 1.406 2.465 1 94.19 74 SER B O 1
ATOM 1973 N N . ASN B 1 75 ? 11.156 0.043 2.365 1 92.75 75 ASN B N 1
ATOM 1974 C CA . ASN B 1 75 ? 11.219 -0.277 3.787 1 92.75 75 ASN B CA 1
ATOM 1975 C C . ASN B 1 75 ? 12.43 -1.154 4.109 1 92.75 75 ASN B C 1
ATOM 1977 O O . ASN B 1 75 ? 13.125 -0.918 5.098 1 92.75 75 ASN B O 1
ATOM 1981 N N . VAL B 1 76 ? 12.695 -2.123 3.275 1 92.88 76 VAL B N 1
ATOM 1982 C CA . VAL B 1 76 ? 13.812 -3.049 3.43 1 92.88 76 VAL B CA 1
ATOM 1983 C C . VAL B 1 76 ? 15.133 -2.281 3.389 1 92.88 76 VAL B C 1
ATOM 1985 O O . VAL B 1 76 ? 16.078 -2.619 4.105 1 92.88 76 VAL B O 1
ATOM 1988 N N . LEU B 1 77 ? 15.156 -1.182 2.625 1 94.75 77 LEU B N 1
ATOM 1989 C CA . LEU B 1 77 ? 16.359 -0.374 2.459 1 94.75 77 LEU B CA 1
ATOM 1990 C C . LEU B 1 77 ? 16.391 0.772 3.465 1 94.75 77 LEU B C 1
ATOM 1992 O O . LEU B 1 77 ? 17.219 1.675 3.357 1 94.75 77 LEU B O 1
ATOM 1996 N N . ASN B 1 78 ? 15.445 0.854 4.352 1 93.62 78 ASN B N 1
ATOM 1997 C CA . ASN B 1 78 ? 15.352 1.857 5.406 1 93.62 78 ASN B CA 1
ATOM 1998 C C . ASN B 1 78 ? 15.156 3.258 4.836 1 93.62 78 ASN B C 1
ATOM 2000 O O . ASN B 1 78 ? 15.68 4.234 5.371 1 93.62 78 ASN B O 1
ATOM 2004 N N . LEU B 1 79 ? 14.484 3.361 3.768 1 94.81 79 LEU B N 1
ATOM 2005 C CA . LEU B 1 79 ? 14.211 4.637 3.111 1 94.81 79 LEU B CA 1
ATOM 2006 C C . LEU B 1 79 ? 12.812 5.137 3.455 1 94.81 79 LEU B C 1
ATOM 2008 O O . LEU B 1 79 ? 12.469 6.281 3.15 1 94.81 79 LEU B O 1
ATOM 2012 N N . SER B 1 80 ? 11.977 4.289 4.059 1 93.81 80 SER B N 1
ATOM 2013 C CA . SER B 1 80 ? 10.594 4.602 4.402 1 93.81 80 SER B CA 1
ATOM 2014 C C . SER B 1 80 ? 10.125 3.777 5.594 1 93.81 80 SER B C 1
ATOM 2016 O O . SER B 1 80 ? 10.812 2.854 6.031 1 93.81 80 SER B O 1
ATOM 2018 N N . TYR B 1 81 ? 9.008 4.168 6.117 1 90.88 81 TYR B N 1
ATOM 2019 C CA . TYR B 1 81 ? 8.344 3.406 7.164 1 90.88 81 TYR B CA 1
ATOM 2020 C C . TYR B 1 81 ? 6.844 3.303 6.891 1 90.88 81 TYR B C 1
ATOM 2022 O O . TYR B 1 81 ? 6.301 4.062 6.086 1 90.88 81 TYR B O 1
ATOM 2030 N N . SER B 1 82 ? 6.246 2.227 7.512 1 89.94 82 SER B N 1
ATOM 2031 C CA . SER B 1 82 ? 4.809 2.059 7.352 1 89.94 82 SER B CA 1
ATOM 2032 C C . SER B 1 82 ? 4.098 2.059 8.703 1 89.94 82 SER B C 1
ATOM 2034 O O . SER B 1 82 ? 4.559 1.418 9.648 1 89.94 82 SER B O 1
ATOM 2036 N N . PRO B 1 83 ? 2.957 2.797 8.703 1 85.88 83 PRO B N 1
ATOM 2037 C CA . PRO B 1 83 ? 2.172 2.775 9.938 1 85.88 83 PRO B CA 1
ATOM 2038 C C . PRO B 1 83 ? 1.201 1.598 10 1 85.88 83 PRO B C 1
ATOM 2040 O O . PRO B 1 83 ? 0.511 1.414 11.008 1 85.88 83 PRO B O 1
ATOM 2043 N N . ILE B 1 84 ? 1.096 0.764 8.93 1 87.38 84 ILE B N 1
ATOM 2044 C CA . ILE B 1 84 ? 0.103 -0.303 8.875 1 87.38 84 ILE B CA 1
ATOM 2045 C C . ILE B 1 84 ? 0.802 -1.66 8.906 1 87.38 84 ILE B C 1
ATOM 2047 O O . ILE B 1 84 ? 1.939 -1.792 8.453 1 87.38 84 ILE B O 1
ATOM 2051 N N . LYS B 1 85 ? 0 -2.621 9.492 1 84.56 85 LYS B N 1
ATOM 2052 C CA . LYS B 1 85 ? 0.472 -4 9.43 1 84.56 85 LYS B CA 1
ATOM 2053 C C . LYS B 1 85 ? 0.516 -4.496 7.984 1 84.56 85 LYS B C 1
ATOM 2055 O O . LYS B 1 85 ? -0.438 -4.305 7.227 1 84.56 85 LYS B O 1
ATOM 2060 N N . TYR B 1 86 ? 1.619 -5.133 7.691 1 86.31 86 TYR B N 1
ATOM 2061 C CA . TYR B 1 86 ? 1.796 -5.469 6.285 1 86.31 86 TYR B CA 1
ATOM 2062 C C . TYR B 1 86 ? 1.615 -6.961 6.051 1 86.31 86 TYR B C 1
ATOM 2064 O O . TYR B 1 86 ? 1.809 -7.453 4.938 1 86.31 86 TYR B O 1
ATOM 2072 N N . THR B 1 87 ? 1.247 -7.715 7.148 1 91.75 87 THR B N 1
ATOM 2073 C CA . THR B 1 87 ? 1.028 -9.141 6.953 1 91.75 87 THR B CA 1
ATOM 2074 C C . THR B 1 87 ? -0.42 -9.516 7.258 1 91.75 87 THR B C 1
ATOM 2076 O O . THR B 1 87 ? -1.058 -8.898 8.117 1 91.75 87 THR B O 1
ATOM 2079 N N . ILE B 1 88 ? -0.896 -10.477 6.488 1 91.06 88 ILE B N 1
ATOM 2080 C CA . ILE B 1 88 ? -2.232 -11.016 6.711 1 91.06 88 ILE B CA 1
ATOM 2081 C C . ILE B 1 88 ? -2.211 -12.539 6.547 1 91.06 88 ILE B C 1
ATOM 2083 O O . ILE B 1 88 ? -1.559 -13.062 5.641 1 91.06 88 ILE B O 1
ATOM 2087 N N . ASP B 1 89 ? -2.83 -13.172 7.578 1 85.94 89 ASP B N 1
ATOM 2088 C CA . ASP B 1 89 ? -2.953 -14.625 7.57 1 85.94 89 ASP B CA 1
ATOM 2089 C C . ASP B 1 89 ? -4.402 -15.055 7.805 1 85.94 89 ASP B C 1
ATOM 2091 O O . ASP B 1 89 ? -4.988 -14.734 8.836 1 85.94 89 ASP B O 1
ATOM 2095 N N . ASN B 1 90 ? -5.066 -15.609 6.902 1 74.94 90 ASN B N 1
ATOM 2096 C CA . ASN B 1 90 ? -6.457 -16.016 7.07 1 74.94 90 ASN B CA 1
ATOM 2097 C C . ASN B 1 90 ? -6.566 -17.469 7.523 1 74.94 90 ASN B C 1
ATOM 2099 O O . ASN B 1 90 ? -7.668 -18 7.648 1 74.94 90 ASN B O 1
ATOM 2103 N N . ASN B 1 91 ? -5.812 -18.062 8.445 1 62.94 91 ASN B N 1
ATOM 2104 C CA . ASN B 1 91 ? -5.805 -19.219 9.328 1 62.94 91 ASN B CA 1
ATOM 2105 C C . ASN B 1 91 ? -5.836 -20.531 8.539 1 62.94 91 ASN B C 1
ATOM 2107 O O . ASN B 1 91 ? -6.508 -21.484 8.938 1 62.94 91 ASN B O 1
ATOM 2111 N N . VAL B 1 92 ? -5.344 -20.625 7.336 1 56.09 92 VAL B N 1
ATOM 2112 C CA . VAL B 1 92 ? -5.531 -22.031 6.984 1 56.09 92 VAL B CA 1
ATOM 2113 C C . VAL B 1 92 ? -4.484 -22.891 7.695 1 56.09 92 VAL B C 1
ATOM 2115 O O . VAL B 1 92 ? -3.398 -22.406 8.023 1 56.09 92 VAL B O 1
ATOM 2118 N N . SER B 1 93 ? -4.906 -23.969 8.461 1 49.5 93 SER B N 1
ATOM 2119 C CA . SER B 1 93 ? -4.254 -25.031 9.234 1 49.5 93 SER B CA 1
ATOM 2120 C C . SER B 1 93 ? -2.943 -25.453 8.586 1 49.5 93 SER B C 1
ATOM 2122 O O . SER B 1 93 ? -2.186 -26.234 9.164 1 49.5 93 SER B O 1
ATOM 2124 N N . ARG B 1 94 ? -2.52 -25.109 7.5 1 54.91 94 ARG B N 1
ATOM 2125 C CA . ARG B 1 94 ? -1.373 -25.734 6.855 1 54.91 94 ARG B CA 1
ATOM 2126 C C . ARG B 1 94 ? -0.231 -24.734 6.676 1 54.91 94 ARG B C 1
ATOM 2128 O O . ARG B 1 94 ? -0.451 -23.531 6.676 1 54.91 94 ARG B O 1
ATOM 2135 N N . GLU B 1 95 ? 0.991 -25.125 6.781 1 62.44 95 GLU B N 1
ATOM 2136 C CA . GLU B 1 95 ? 2.199 -24.375 6.453 1 62.44 95 GLU B CA 1
ATOM 2137 C C . GLU B 1 95 ? 2.096 -23.734 5.07 1 62.44 95 GLU B C 1
ATOM 2139 O O . GLU B 1 95 ? 1.949 -24.438 4.066 1 62.44 95 GLU B O 1
ATOM 2144 N N . THR B 1 96 ? 2.004 -22.375 5.105 1 82.69 96 THR B N 1
ATOM 2145 C CA . THR B 1 96 ? 1.879 -21.719 3.811 1 82.69 96 THR B CA 1
ATOM 2146 C C . THR B 1 96 ? 3.045 -20.766 3.574 1 82.69 96 THR B C 1
ATOM 2148 O O . THR B 1 96 ? 3.658 -20.266 4.527 1 82.69 96 THR B O 1
ATOM 2151 N N . LEU B 1 97 ? 3.525 -20.688 2.332 1 93.12 97 LEU B N 1
ATOM 2152 C CA . LEU B 1 97 ? 4.59 -19.797 1.902 1 93.12 97 LEU B CA 1
ATOM 2153 C C . LEU B 1 97 ? 4.09 -18.359 1.816 1 93.12 97 LEU B C 1
ATOM 2155 O O . LEU B 1 97 ? 2.984 -18.109 1.332 1 93.12 97 LEU B O 1
ATOM 2159 N N . LEU B 1 98 ? 4.848 -17.453 2.359 1 96.56 98 LEU B N 1
ATOM 2160 C CA . LEU B 1 98 ? 4.465 -16.047 2.371 1 96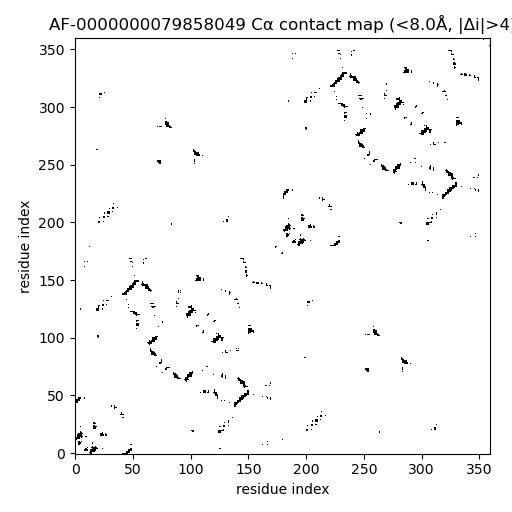.56 98 LEU B CA 1
ATOM 2161 C C . LEU B 1 98 ? 4.602 -15.438 0.981 1 96.56 98 LEU B C 1
ATOM 2163 O O . LEU B 1 98 ? 5.672 -15.516 0.368 1 96.56 98 LEU B O 1
ATOM 2167 N N . VAL B 1 99 ? 3.545 -14.914 0.51 1 97.94 99 VAL B N 1
ATOM 2168 C CA . VAL B 1 99 ? 3.518 -14.227 -0.778 1 97.94 99 VAL B CA 1
ATOM 2169 C C . VAL B 1 99 ? 3.562 -12.719 -0.56 1 97.94 99 VAL B C 1
ATOM 2171 O O . VAL B 1 99 ? 2.676 -12.148 0.084 1 97.94 99 VAL B O 1
ATOM 2174 N N . ASN B 1 100 ? 4.562 -12.078 -1.072 1 98.06 100 ASN B N 1
ATOM 2175 C CA . ASN B 1 100 ? 4.621 -10.625 -0.99 1 98.06 100 ASN B CA 1
ATOM 2176 C C . ASN B 1 100 ? 3.947 -9.969 -2.191 1 98.06 100 ASN B C 1
ATOM 2178 O O . ASN B 1 100 ? 4.125 -10.406 -3.328 1 98.06 100 ASN B O 1
ATOM 2182 N N . SER B 1 101 ? 3.166 -8.945 -1.873 1 97.31 101 SER B N 1
ATOM 2183 C CA . SER B 1 101 ? 2.43 -8.258 -2.93 1 97.31 101 SER B CA 1
ATOM 2184 C C . SER B 1 101 ? 2.729 -6.762 -2.928 1 97.31 101 SER B C 1
ATOM 2186 O O . SER B 1 101 ? 2.666 -6.113 -1.882 1 97.31 101 SER B O 1
ATOM 2188 N N . SER B 1 102 ? 3.082 -6.277 -4.07 1 92.12 102 SER B N 1
ATOM 2189 C CA . SER B 1 102 ? 3.24 -4.852 -4.344 1 92.12 102 SER B CA 1
ATOM 2190 C C . SER B 1 102 ? 2.854 -4.52 -5.781 1 92.12 102 SER B C 1
ATOM 2192 O O . SER B 1 102 ? 2.732 -5.414 -6.621 1 92.12 102 SER B O 1
ATOM 2194 N N . ASN B 1 103 ? 2.588 -3.205 -6.047 1 90.88 103 ASN B N 1
ATOM 2195 C CA . ASN B 1 103 ? 2.307 -2.795 -7.422 1 90.88 103 ASN B CA 1
ATOM 2196 C C . ASN B 1 103 ? 3.564 -2.836 -8.289 1 90.88 103 ASN B C 1
ATOM 2198 O O . ASN B 1 103 ? 3.514 -2.518 -9.477 1 90.88 103 ASN B O 1
ATOM 2202 N N . PHE B 1 104 ? 4.664 -3.266 -7.715 1 91.06 104 PHE B N 1
ATOM 2203 C CA . PHE B 1 104 ? 5.941 -3.258 -8.414 1 91.06 104 PHE B CA 1
ATOM 2204 C C . PHE B 1 104 ? 6.609 -4.625 -8.344 1 91.06 104 PHE B C 1
ATOM 2206 O O . PHE B 1 104 ? 6.582 -5.281 -7.301 1 91.06 104 PHE B O 1
ATOM 2213 N N . ILE B 1 105 ? 7.133 -5.039 -9.438 1 94 105 ILE B N 1
ATOM 2214 C CA . ILE B 1 105 ? 7.816 -6.324 -9.57 1 94 105 ILE B CA 1
ATOM 2215 C C . ILE B 1 105 ? 9.32 -6.129 -9.398 1 94 105 ILE B C 1
ATOM 2217 O O . ILE B 1 105 ? 9.93 -5.316 -10.102 1 94 105 ILE B O 1
ATOM 2221 N N . THR B 1 106 ? 9.898 -6.93 -8.516 1 97.19 106 THR B N 1
ATOM 2222 C CA . THR B 1 106 ? 11.32 -6.84 -8.195 1 97.19 106 THR B CA 1
ATOM 2223 C C . THR B 1 106 ? 12.164 -7.312 -9.375 1 97.19 106 THR B C 1
ATOM 2225 O O . THR B 1 106 ? 11.914 -8.383 -9.938 1 97.19 106 THR B O 1
ATOM 2228 N N . GLN B 1 107 ? 13.133 -6.465 -9.734 1 96.31 107 GLN B N 1
ATOM 2229 C CA . GLN B 1 107 ? 13.977 -6.863 -10.859 1 96.31 107 GLN B CA 1
ATOM 2230 C C . GLN B 1 107 ? 15.453 -6.883 -10.453 1 96.31 107 GLN B C 1
ATOM 2232 O O . GLN B 1 107 ? 16.328 -6.941 -11.312 1 96.31 107 GLN B O 1
ATOM 2237 N N . ASP B 1 108 ? 15.766 -6.832 -9.242 1 96.81 108 ASP B N 1
ATOM 2238 C CA . ASP B 1 108 ? 17.109 -6.891 -8.68 1 96.81 108 ASP B CA 1
ATOM 2239 C C . ASP B 1 108 ? 17.297 -8.133 -7.812 1 96.81 108 ASP B C 1
ATOM 2241 O O . ASP B 1 108 ? 16.625 -8.289 -6.793 1 96.81 108 ASP B O 1
ATOM 2245 N N . GLU B 1 109 ? 18.266 -8.914 -8.203 1 97.19 109 GLU B N 1
ATOM 2246 C CA . GLU B 1 109 ? 18.453 -10.211 -7.555 1 97.19 109 GLU B CA 1
ATOM 2247 C C . GLU B 1 109 ? 18.891 -10.039 -6.102 1 97.19 109 GLU B C 1
ATOM 2249 O O . GLU B 1 109 ? 18.5 -10.828 -5.234 1 97.19 109 GLU B O 1
ATOM 2254 N N . ASN B 1 110 ? 19.734 -9.094 -5.848 1 97.31 110 ASN B N 1
ATOM 2255 C CA . ASN B 1 110 ? 20.188 -8.859 -4.48 1 97.31 110 ASN B CA 1
ATOM 2256 C C . ASN B 1 110 ? 19.031 -8.469 -3.564 1 97.31 110 ASN B C 1
ATOM 2258 O O . ASN B 1 110 ? 18.953 -8.93 -2.424 1 97.31 110 ASN B O 1
ATOM 2262 N N . ILE B 1 111 ? 18.188 -7.605 -4.062 1 97.44 111 ILE B N 1
ATOM 2263 C CA . ILE B 1 111 ? 17 -7.203 -3.309 1 97.44 111 ILE B CA 1
ATOM 2264 C C . ILE B 1 111 ? 16.078 -8.414 -3.102 1 97.44 111 ILE B C 1
ATOM 2266 O O . ILE B 1 111 ? 15.508 -8.586 -2.025 1 97.44 111 ILE B O 1
ATOM 2270 N N . ALA B 1 112 ? 16.016 -9.242 -4.168 1 98.06 112 ALA B N 1
ATOM 2271 C CA . ALA B 1 112 ? 15.195 -10.453 -4.078 1 98.06 112 ALA B CA 1
ATOM 2272 C C . ALA B 1 112 ? 15.688 -11.359 -2.953 1 98.06 112 ALA B C 1
ATOM 2274 O O . ALA B 1 112 ? 14.883 -11.898 -2.184 1 98.06 112 ALA B O 1
ATOM 2275 N N . TYR B 1 113 ? 16.922 -11.508 -2.846 1 98.12 113 TYR B N 1
ATOM 2276 C CA . TYR B 1 113 ? 17.5 -12.352 -1.807 1 98.12 113 TYR B CA 1
ATOM 2277 C C . TYR B 1 113 ? 17.25 -11.766 -0.423 1 98.12 113 TYR B C 1
ATOM 2279 O O . TYR B 1 113 ? 16.984 -12.5 0.529 1 98.12 113 TYR B O 1
ATOM 2287 N N . LYS B 1 114 ? 17.328 -10.438 -0.312 1 97.56 114 LYS B N 1
ATOM 2288 C CA . LYS B 1 114 ? 17.016 -9.781 0.955 1 97.56 114 LYS B CA 1
ATOM 2289 C C . LYS B 1 114 ? 15.562 -10.016 1.352 1 97.56 114 LYS B C 1
ATOM 2291 O O . LYS B 1 114 ? 15.266 -10.281 2.518 1 97.56 114 LYS B O 1
ATOM 2296 N N . MET B 1 115 ? 14.664 -9.906 0.396 1 97.25 115 MET B N 1
ATOM 2297 C CA . MET B 1 115 ? 13.25 -10.172 0.643 1 97.25 115 MET B CA 1
ATOM 2298 C C . MET B 1 115 ? 13.047 -11.602 1.14 1 97.25 115 MET B C 1
ATOM 2300 O O . MET B 1 115 ? 12.281 -11.836 2.072 1 97.25 115 MET B O 1
ATOM 2304 N N . PHE B 1 116 ? 13.773 -12.531 0.499 1 97.88 116 PHE B N 1
ATOM 2305 C CA . PHE B 1 116 ? 13.695 -13.938 0.881 1 97.88 116 PHE B CA 1
ATOM 2306 C C . PHE B 1 116 ? 14.156 -14.133 2.32 1 97.88 116 PHE B C 1
ATOM 2308 O O . PHE B 1 116 ? 13.531 -14.867 3.086 1 97.88 116 PHE B O 1
ATOM 2315 N N . GLU B 1 117 ? 15.188 -13.484 2.695 1 97.31 117 GLU B N 1
ATOM 2316 C CA . GLU B 1 117 ? 15.734 -13.586 4.043 1 97.31 117 GLU B CA 1
ATOM 2317 C C . GLU B 1 117 ? 14.773 -13.023 5.078 1 97.31 117 GLU B C 1
ATOM 2319 O O . GLU B 1 117 ? 14.781 -13.438 6.238 1 97.31 117 GLU B O 1
ATOM 2324 N N . LEU B 1 118 ? 13.914 -12.141 4.648 1 95.75 118 LEU B N 1
ATOM 2325 C CA . LEU B 1 118 ? 12.93 -11.531 5.539 1 95.75 118 LEU B CA 1
ATOM 2326 C C . LEU B 1 118 ? 11.672 -12.383 5.629 1 95.75 118 LEU B C 1
ATOM 2328 O O . LEU B 1 118 ? 10.711 -12.016 6.309 1 95.75 118 LEU B O 1
ATOM 2332 N N . GLY B 1 119 ? 11.578 -13.469 4.887 1 95.38 119 GLY B N 1
ATOM 2333 C CA . GLY B 1 119 ? 10.508 -14.438 5.059 1 95.38 119 GLY B CA 1
ATOM 2334 C C . GLY B 1 119 ? 9.609 -14.562 3.844 1 95.38 119 GLY B C 1
ATOM 2335 O O . GLY B 1 119 ? 8.734 -15.422 3.795 1 95.38 119 GLY B O 1
ATOM 2336 N N . CYS B 1 120 ? 9.828 -13.719 2.818 1 97.06 120 CYS B N 1
ATOM 2337 C CA . CYS B 1 120 ? 9.008 -13.773 1.612 1 97.06 120 CYS B CA 1
ATOM 2338 C C . CYS B 1 120 ? 9.523 -14.836 0.649 1 97.06 120 CYS B C 1
ATOM 2340 O O . CYS B 1 120 ? 10.703 -14.852 0.307 1 97.06 120 CYS B O 1
ATOM 2342 N N . PHE B 1 121 ? 8.625 -15.68 0.204 1 98.12 121 PHE B N 1
ATOM 2343 C CA . PHE B 1 121 ? 9.039 -16.781 -0.664 1 98.12 121 PHE B CA 1
ATOM 2344 C C . PHE B 1 121 ? 8.891 -16.391 -2.131 1 98.12 121 PHE B C 1
ATOM 2346 O O . PHE B 1 121 ? 9.766 -16.672 -2.947 1 98.12 121 PHE B O 1
ATOM 2353 N N . MET B 1 122 ? 7.809 -15.719 -2.441 1 98.5 122 MET B N 1
ATOM 2354 C CA . MET B 1 122 ? 7.469 -15.352 -3.812 1 98.5 122 MET B CA 1
ATOM 2355 C C . MET B 1 122 ? 6.699 -14.031 -3.848 1 98.5 122 MET B C 1
ATOM 2357 O O . MET B 1 122 ? 6.336 -13.492 -2.803 1 98.5 122 MET B O 1
ATOM 2361 N N . GLU B 1 123 ? 6.559 -13.539 -5.035 1 98.12 123 GLU B N 1
ATOM 2362 C CA . GLU B 1 123 ? 5.855 -12.266 -5.18 1 98.12 123 GLU B CA 1
ATOM 2363 C C . GLU B 1 123 ? 4.703 -12.383 -6.172 1 98.12 123 GLU B C 1
ATOM 2365 O O . GLU B 1 123 ? 4.809 -13.086 -7.176 1 98.12 123 GLU B O 1
ATOM 2370 N N . ASN B 1 124 ? 3.617 -11.828 -5.926 1 97.75 124 ASN B N 1
ATOM 2371 C CA . ASN B 1 124 ? 2.41 -11.625 -6.723 1 97.75 124 ASN B CA 1
ATOM 2372 C C . ASN B 1 124 ? 1.832 -10.227 -6.531 1 97.75 124 ASN B C 1
ATOM 2374 O O . ASN B 1 124 ? 1.945 -9.648 -5.449 1 97.75 124 ASN B O 1
ATOM 2378 N N . ILE B 1 125 ? 1.218 -9.703 -7.52 1 96.31 125 ILE B N 1
ATOM 2379 C CA . ILE B 1 125 ? 0.88 -8.281 -7.535 1 96.31 125 ILE B CA 1
ATOM 2380 C C . ILE B 1 125 ? -0.43 -8.055 -6.781 1 96.31 125 ILE B C 1
ATOM 2382 O O . ILE B 1 125 ? -0.618 -7.012 -6.152 1 96.31 125 ILE B O 1
ATOM 2386 N N . GLU B 1 126 ? -1.313 -9.047 -6.719 1 97.88 126 GLU B N 1
ATOM 2387 C CA . GLU B 1 126 ? -2.672 -8.781 -6.254 1 97.88 126 GLU B CA 1
ATOM 2388 C C . GLU B 1 126 ? -2.951 -9.484 -4.93 1 97.88 126 GLU B C 1
ATOM 2390 O O . GLU B 1 126 ? -3.865 -9.094 -4.195 1 97.88 126 GLU B O 1
ATOM 2395 N N . PHE B 1 127 ? -2.27 -10.453 -4.496 1 98.31 127 PHE B N 1
ATOM 2396 C CA . PHE B 1 127 ? -2.738 -11.461 -3.547 1 98.31 127 PHE B CA 1
ATOM 2397 C C . PHE B 1 127 ? -2.969 -10.836 -2.174 1 98.31 127 PHE B C 1
ATOM 2399 O O . PHE B 1 127 ? -3.912 -11.211 -1.471 1 98.31 127 PHE B O 1
ATOM 2406 N N . PHE B 1 128 ? -2.129 -9.93 -1.731 1 98.06 128 PHE B N 1
ATOM 2407 C CA . PHE B 1 128 ? -2.328 -9.258 -0.455 1 98.06 128 PHE B CA 1
ATOM 2408 C C . PHE B 1 128 ? -3.697 -8.586 -0.403 1 98.06 128 PHE B C 1
ATOM 2410 O O . PHE B 1 128 ? -4.426 -8.734 0.58 1 98.06 128 PHE B O 1
ATOM 2417 N N . SER B 1 129 ? -4.055 -7.867 -1.453 1 98.06 129 SER B N 1
ATOM 2418 C CA . SER B 1 129 ? -5.352 -7.199 -1.484 1 98.06 129 SER B CA 1
ATOM 2419 C C . SER B 1 129 ? -6.496 -8.211 -1.492 1 98.06 129 SER B C 1
ATOM 2421 O O . SER B 1 129 ? -7.543 -7.977 -0.887 1 98.06 129 SER B O 1
ATOM 2423 N N . VAL B 1 130 ? -6.352 -9.336 -2.18 1 98.5 130 VAL B N 1
ATOM 2424 C CA . VAL B 1 130 ? -7.355 -10.391 -2.225 1 98.5 130 VAL B CA 1
ATOM 2425 C C . VAL B 1 130 ? -7.629 -10.914 -0.813 1 98.5 130 VAL B C 1
ATOM 2427 O O . VAL B 1 130 ? -8.781 -11.023 -0.397 1 98.5 130 VAL B O 1
ATOM 2430 N N . LEU B 1 131 ? -6.539 -11.18 -0.061 1 97.88 131 LEU B N 1
ATOM 2431 C CA . LEU B 1 131 ? -6.703 -11.68 1.3 1 97.88 131 LEU B CA 1
ATOM 2432 C C . LEU B 1 131 ? -7.316 -10.617 2.199 1 97.88 131 LEU B C 1
ATOM 2434 O O . LEU B 1 131 ? -8.117 -10.93 3.084 1 97.88 131 LEU B O 1
ATOM 2438 N N . LYS B 1 132 ? -6.922 -9.367 1.986 1 98.12 132 LYS B N 1
ATOM 2439 C CA . LYS B 1 132 ? -7.484 -8.281 2.777 1 98.12 132 LYS B CA 1
ATOM 2440 C C . LYS B 1 132 ? -8.984 -8.148 2.543 1 98.12 132 LYS B C 1
ATOM 2442 O O . LYS B 1 132 ? -9.75 -7.949 3.488 1 98.12 132 LYS B O 1
ATOM 2447 N N . VAL B 1 133 ? -9.414 -8.211 1.271 1 98.5 133 VAL B N 1
ATOM 2448 C CA . VAL B 1 133 ? -10.828 -8.117 0.941 1 98.5 133 VAL B CA 1
ATOM 2449 C C . VAL B 1 133 ? -11.578 -9.312 1.534 1 98.5 133 VAL B C 1
ATOM 2451 O O . VAL B 1 133 ? -12.656 -9.148 2.115 1 98.5 133 VAL B O 1
ATOM 2454 N N . ALA B 1 134 ? -11.016 -10.5 1.392 1 97.75 134 ALA B N 1
ATOM 2455 C CA . ALA B 1 134 ? -11.625 -11.703 1.955 1 97.75 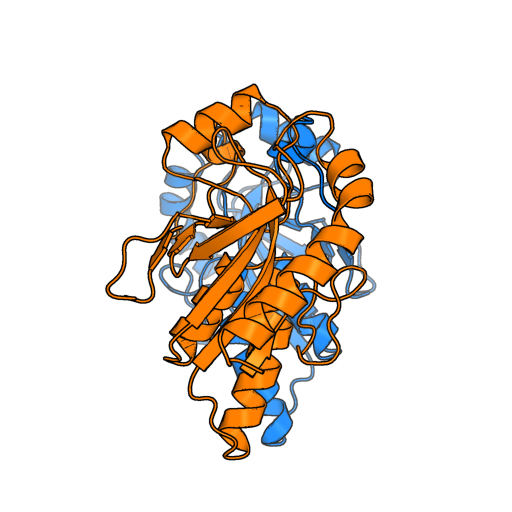134 ALA B CA 1
ATOM 2456 C C . ALA B 1 134 ? -11.812 -11.562 3.465 1 97.75 134 ALA B C 1
ATOM 2458 O O . ALA B 1 134 ? -12.859 -11.922 4.004 1 97.75 134 ALA B O 1
ATOM 2459 N N . ASP B 1 135 ? -10.82 -11.047 4.086 1 97.12 135 ASP B N 1
ATOM 2460 C CA . ASP B 1 135 ? -10.883 -10.836 5.531 1 97.12 135 ASP B CA 1
ATOM 2461 C C . ASP B 1 135 ? -11.992 -9.852 5.891 1 97.12 135 ASP B C 1
ATOM 2463 O O . ASP B 1 135 ? -12.719 -10.055 6.871 1 97.12 135 ASP B O 1
ATOM 2467 N N . PHE B 1 136 ? -12.141 -8.82 5.164 1 97.5 136 PHE B N 1
ATOM 2468 C CA . PHE B 1 136 ? -13.172 -7.809 5.371 1 97.5 136 PHE B CA 1
ATOM 2469 C C . PHE B 1 136 ? -14.562 -8.438 5.336 1 97.5 136 PHE B C 1
ATOM 2471 O O . PHE B 1 136 ? -15.43 -8.078 6.141 1 97.5 136 PHE B O 1
ATOM 2478 N N . PHE B 1 137 ? -14.75 -9.352 4.457 1 97.19 137 PHE B N 1
ATOM 2479 C CA . PHE B 1 137 ? -16.047 -9.984 4.277 1 97.19 137 PHE B CA 1
ATOM 2480 C C . PHE B 1 137 ? -16.141 -11.281 5.066 1 97.19 137 PHE B C 1
ATOM 2482 O O . PHE B 1 137 ? -17.141 -12 4.988 1 97.19 137 PHE B O 1
ATOM 2489 N N . LYS B 1 138 ? -15.055 -11.664 5.781 1 95.94 138 LYS B N 1
ATOM 2490 C CA . LYS B 1 138 ? -14.984 -12.875 6.598 1 95.94 138 LYS B CA 1
ATOM 2491 C C . LYS B 1 138 ? -15.203 -14.125 5.75 1 95.94 138 LYS B C 1
ATOM 2493 O O . LYS B 1 138 ? -15.953 -15.016 6.133 1 95.94 138 LYS B O 1
ATOM 2498 N N . ILE B 1 139 ? -14.539 -14.172 4.617 1 96.12 139 ILE B N 1
ATOM 2499 C CA . ILE B 1 139 ? -14.578 -15.297 3.695 1 96.12 139 ILE B CA 1
ATOM 2500 C C . ILE B 1 139 ? -13.219 -15.992 3.678 1 96.12 139 ILE B C 1
ATOM 2502 O O . ILE B 1 139 ? -12.18 -15.344 3.521 1 96.12 139 ILE B O 1
ATOM 2506 N N . PRO B 1 140 ? -13.18 -17.297 3.957 1 95.38 140 PRO B N 1
ATOM 2507 C CA . PRO B 1 140 ? -11.906 -18 3.773 1 95.38 140 PRO B CA 1
ATOM 2508 C C . PRO B 1 140 ? -11.344 -17.844 2.365 1 95.38 140 PRO B C 1
ATOM 2510 O O . PRO B 1 140 ? -12.094 -17.844 1.388 1 95.38 140 PRO B O 1
ATOM 2513 N N . ALA B 1 141 ? -9.992 -17.703 2.322 1 96.25 141 ALA B N 1
ATOM 2514 C CA . ALA B 1 141 ? -9.383 -17.469 1.017 1 96.25 141 ALA B CA 1
ATOM 2515 C C . ALA B 1 141 ? -7.977 -18.047 0.953 1 96.25 141 ALA B C 1
ATOM 2517 O O . ALA B 1 141 ? -7.277 -18.125 1.969 1 96.25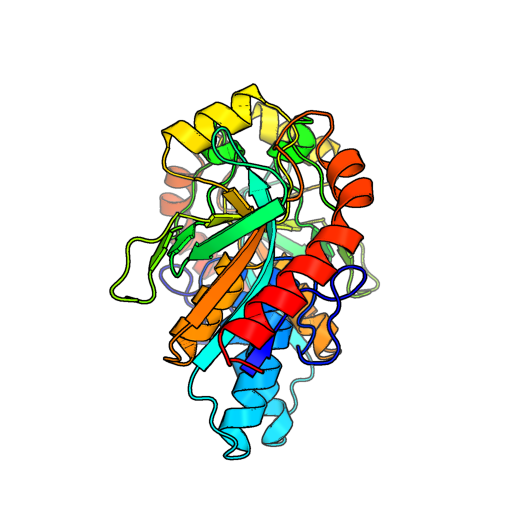 141 ALA B O 1
ATOM 2518 N N . PHE B 1 142 ? -7.586 -18.469 -0.228 1 96.31 142 PHE B N 1
ATOM 2519 C CA . PHE B 1 142 ? -6.211 -18.875 -0.49 1 96.31 142 PHE B CA 1
ATOM 2520 C C . PHE B 1 142 ? -5.852 -18.656 -1.956 1 96.31 142 PHE B C 1
ATOM 2522 O O . PHE B 1 142 ? -6.723 -18.344 -2.773 1 96.31 142 PHE B O 1
ATOM 2529 N N . GLY B 1 143 ? -4.562 -18.703 -2.227 1 96.88 143 GLY B N 1
ATOM 2530 C CA . GLY B 1 143 ? -4.07 -18.516 -3.58 1 96.88 143 GLY B CA 1
ATOM 2531 C C . GLY B 1 143 ? -3.354 -19.734 -4.137 1 96.88 143 GLY B C 1
ATOM 2532 O O . GLY B 1 143 ? -2.754 -20.5 -3.385 1 96.88 143 GLY B O 1
ATOM 2533 N N . ILE B 1 144 ? -3.451 -19.938 -5.398 1 97.62 144 ILE B N 1
ATOM 2534 C CA . ILE B 1 144 ? -2.723 -20.938 -6.168 1 97.62 144 ILE B CA 1
ATOM 2535 C C . ILE B 1 144 ? -1.88 -20.25 -7.242 1 97.62 144 ILE B C 1
ATOM 2537 O O . ILE B 1 144 ? -2.412 -19.547 -8.102 1 97.62 144 ILE B O 1
ATOM 2541 N N . PHE B 1 145 ? -0.602 -20.516 -7.188 1 98.12 145 PHE B N 1
ATOM 2542 C CA . PHE B 1 145 ? 0.333 -19.766 -8.023 1 98.12 145 PHE B CA 1
ATOM 2543 C C . PHE B 1 145 ? 1.208 -20.719 -8.836 1 98.12 145 PHE B C 1
ATOM 2545 O O . PHE B 1 145 ? 1.652 -21.75 -8.32 1 98.12 145 PHE B O 1
ATOM 2552 N N . CYS B 1 146 ? 1.381 -20.438 -10.055 1 98.75 146 CYS B N 1
ATOM 2553 C CA . CYS B 1 146 ? 2.416 -21.078 -10.852 1 98.75 146 CYS B CA 1
ATOM 2554 C C . CYS B 1 146 ? 3.609 -20.156 -11.047 1 98.75 146 CYS B C 1
ATOM 2556 O O . CYS B 1 146 ? 3.451 -19.016 -11.516 1 98.75 146 CYS B O 1
ATOM 2558 N N . ALA B 1 147 ? 4.828 -20.578 -10.695 1 98.75 147 ALA B N 1
ATOM 2559 C CA . ALA B 1 147 ? 6.027 -19.75 -10.805 1 98.75 147 ALA B CA 1
ATOM 2560 C C . ALA B 1 147 ? 6.438 -19.562 -12.258 1 98.75 147 ALA B C 1
ATOM 2562 O O . ALA B 1 147 ? 6.551 -20.531 -13.008 1 98.75 147 ALA B O 1
ATOM 2563 N N . THR B 1 148 ? 6.66 -18.266 -12.648 1 98.56 148 THR B N 1
ATOM 2564 C CA . THR B 1 148 ? 6.969 -18.016 -14.055 1 98.56 148 THR B CA 1
ATOM 2565 C C . THR B 1 148 ? 8.359 -17.406 -14.203 1 98.56 148 THR B C 1
ATOM 2567 O O . THR B 1 148 ? 8.922 -17.391 -15.297 1 98.56 148 THR B O 1
ATOM 2570 N N . ASN B 1 149 ? 8.922 -16.891 -13.125 1 98.56 149 ASN B N 1
ATOM 2571 C CA . ASN B 1 149 ? 10.203 -16.203 -13.18 1 98.56 149 ASN B CA 1
ATOM 2572 C C . ASN B 1 149 ? 10.844 -16.109 -11.797 1 98.56 149 ASN B C 1
ATOM 2574 O O . ASN B 1 149 ? 10.18 -16.312 -10.781 1 98.56 149 ASN B O 1
ATOM 2578 N N . PHE B 1 150 ? 12.125 -15.914 -11.844 1 98.5 150 PHE B N 1
ATOM 2579 C CA . PHE B 1 150 ? 12.805 -15.398 -10.664 1 98.5 150 PHE B CA 1
ATOM 2580 C C . PHE B 1 150 ? 12.828 -13.875 -10.672 1 98.5 150 PHE B C 1
ATOM 2582 O O . PHE B 1 150 ? 12.672 -13.25 -11.719 1 98.5 150 PHE B O 1
ATOM 2589 N N . CYS B 1 151 ? 12.891 -13.273 -9.445 1 97.69 151 CYS B N 1
ATOM 2590 C CA . CYS B 1 151 ? 12.953 -11.82 -9.32 1 97.69 151 CYS B CA 1
ATOM 2591 C C . CYS B 1 151 ? 14.359 -11.305 -9.578 1 97.69 151 CYS B C 1
ATOM 2593 O O . CYS B 1 151 ? 15.117 -11.055 -8.641 1 97.69 151 CYS B O 1
ATOM 2595 N N . ASN B 1 152 ? 14.633 -11.172 -10.852 1 97.31 152 ASN B N 1
ATOM 2596 C CA . ASN B 1 152 ? 15.914 -10.664 -11.328 1 97.31 152 ASN B CA 1
ATOM 2597 C C . ASN B 1 152 ? 15.758 -9.812 -12.586 1 97.31 152 ASN B C 1
ATOM 2599 O O . ASN B 1 152 ? 14.648 -9.375 -12.906 1 97.31 152 ASN B O 1
ATOM 2603 N N . LYS B 1 153 ? 16.859 -9.516 -13.234 1 95.56 153 LYS B N 1
ATOM 2604 C CA . LYS B 1 153 ? 16.859 -8.602 -14.375 1 95.56 153 LYS B CA 1
ATOM 2605 C C . LYS B 1 153 ? 16.016 -9.148 -15.516 1 95.56 153 LYS B C 1
ATOM 2607 O O . LYS B 1 153 ? 15.531 -8.383 -16.359 1 95.56 153 LYS B O 1
ATOM 2612 N N . ASN B 1 154 ? 15.727 -10.438 -15.562 1 96.38 154 ASN B N 1
ATOM 2613 C CA . ASN B 1 154 ? 14.984 -11.086 -16.641 1 96.38 154 ASN B CA 1
ATOM 2614 C C . ASN B 1 154 ? 13.531 -11.336 -16.234 1 96.38 154 ASN B C 1
ATOM 2616 O O . ASN B 1 154 ? 12.797 -12.031 -16.938 1 96.38 154 ASN B O 1
ATOM 2620 N N . ALA B 1 155 ? 13.164 -10.789 -15.148 1 95.62 155 ALA B N 1
ATOM 2621 C CA . ALA B 1 155 ? 11.852 -11.102 -14.594 1 95.62 155 ALA B CA 1
ATOM 2622 C C . ALA B 1 155 ? 10.75 -10.867 -15.625 1 95.62 155 ALA B C 1
ATOM 2624 O O . ALA B 1 155 ? 9.906 -11.742 -15.844 1 95.62 155 ALA B O 1
ATOM 2625 N N . HIS B 1 156 ? 10.734 -9.742 -16.25 1 94 156 HIS B N 1
ATOM 2626 C CA . HIS B 1 156 ? 9.688 -9.391 -17.203 1 94 156 HIS B CA 1
ATOM 2627 C C . HIS B 1 156 ? 9.719 -10.312 -18.422 1 94 156 HIS B C 1
ATOM 2629 O O . HIS B 1 156 ? 8.688 -10.852 -18.812 1 94 156 HIS B O 1
ATOM 2635 N N . SER B 1 157 ? 10.836 -10.516 -18.984 1 96.69 157 SER B N 1
ATOM 2636 C CA . SER B 1 157 ? 10.977 -11.352 -20.172 1 96.69 157 SER B CA 1
ATOM 2637 C C . SER B 1 157 ? 10.609 -12.797 -19.875 1 96.69 157 SER B C 1
ATOM 2639 O O . SER B 1 157 ? 9.969 -13.469 -20.688 1 96.69 157 SER B O 1
ATOM 2641 N N . ASP B 1 158 ? 11.031 -13.273 -18.734 1 97.44 158 ASP B N 1
ATOM 2642 C CA . ASP B 1 158 ? 10.711 -14.641 -18.344 1 97.44 158 ASP B CA 1
ATOM 2643 C C . ASP B 1 158 ? 9.203 -14.805 -18.125 1 97.44 158 ASP B C 1
ATOM 2645 O O . ASP B 1 158 ? 8.625 -15.828 -18.484 1 97.44 158 ASP B O 1
ATOM 2649 N N . PHE B 1 159 ? 8.617 -13.797 -17.531 1 96.38 159 PHE B N 1
ATOM 2650 C CA . PHE B 1 159 ? 7.168 -13.82 -17.359 1 96.38 159 PHE B CA 1
ATOM 2651 C C . PHE B 1 159 ? 6.469 -13.93 -18.719 1 96.38 159 PHE B C 1
ATOM 2653 O O . PHE B 1 159 ? 5.605 -14.781 -18.906 1 96.38 159 PHE B O 1
ATOM 2660 N N . ILE B 1 160 ? 6.805 -13.102 -19.609 1 95.88 160 ILE B N 1
ATOM 2661 C CA . ILE B 1 160 ? 6.188 -13.062 -20.938 1 95.88 160 ILE B CA 1
ATOM 2662 C C . ILE B 1 160 ? 6.379 -14.406 -21.625 1 95.88 160 ILE B C 1
ATOM 2664 O O . ILE B 1 160 ? 5.445 -14.938 -22.234 1 95.88 160 ILE B O 1
ATOM 2668 N N . LYS B 1 161 ? 7.48 -15.008 -21.484 1 97.62 161 LYS B N 1
ATOM 2669 C CA . LYS B 1 161 ? 7.828 -16.281 -22.109 1 97.62 161 LYS B CA 1
ATOM 2670 C C . LYS B 1 161 ? 7.027 -17.422 -21.5 1 97.62 161 LYS B C 1
ATOM 2672 O O . LYS B 1 161 ? 6.609 -18.344 -22.219 1 97.62 161 LYS B O 1
ATOM 2677 N N . ASN B 1 162 ? 6.785 -17.344 -20.203 1 98.31 162 ASN B N 1
ATOM 2678 C CA . ASN B 1 162 ? 6.348 -18.531 -19.484 1 98.31 162 ASN B CA 1
ATOM 2679 C C . ASN B 1 162 ? 4.855 -18.469 -19.156 1 98.31 162 ASN B C 1
ATOM 2681 O O . ASN B 1 162 ? 4.258 -19.469 -18.781 1 98.31 162 ASN B O 1
ATOM 2685 N N . HIS B 1 163 ? 4.215 -17.281 -19.297 1 97 163 HIS B N 1
ATOM 2686 C CA . HIS B 1 163 ? 2.877 -17.094 -18.75 1 97 163 HIS B CA 1
ATOM 2687 C C . HIS B 1 163 ? 1.872 -18.031 -19.406 1 97 163 HIS B C 1
ATOM 2689 O O . HIS B 1 163 ? 0.96 -18.531 -18.734 1 97 163 HIS B O 1
ATOM 2695 N N . GLU B 1 164 ? 1.956 -18.328 -20.656 1 97.62 164 GLU B N 1
ATOM 2696 C CA . GLU B 1 164 ? 0.996 -19.188 -21.344 1 97.62 164 GLU B CA 1
ATOM 2697 C C . GLU B 1 164 ? 1.068 -20.609 -20.812 1 97.62 164 GLU B C 1
ATOM 2699 O O . GLU B 1 164 ? 0.039 -21.234 -20.531 1 97.62 164 GLU B O 1
ATOM 2704 N N . LYS B 1 165 ? 2.283 -21.109 -20.734 1 98.5 165 LYS B N 1
ATOM 2705 C CA . LYS B 1 165 ? 2.465 -22.453 -20.172 1 98.5 165 LYS B CA 1
ATOM 2706 C C . LYS B 1 165 ? 1.983 -22.5 -18.719 1 98.5 165 LYS B C 1
ATOM 2708 O O . LYS B 1 165 ? 1.36 -23.469 -18.312 1 98.5 165 LYS B O 1
ATOM 2713 N N . ALA B 1 166 ? 2.242 -21.453 -18 1 98.5 166 ALA B N 1
ATOM 2714 C CA . ALA B 1 166 ? 1.808 -21.375 -16.609 1 98.5 166 ALA B CA 1
ATOM 2715 C C . ALA B 1 166 ? 0.288 -21.453 -16.516 1 98.5 166 ALA B C 1
ATOM 2717 O O . ALA B 1 166 ? -0.247 -22.109 -15.617 1 98.5 166 ALA B O 1
ATOM 2718 N N . LYS B 1 167 ? -0.377 -20.797 -17.406 1 98 167 LYS B N 1
ATOM 2719 C CA . LYS B 1 167 ? -1.837 -20.828 -17.391 1 98 167 LYS B CA 1
ATOM 2720 C C . LYS B 1 167 ? -2.371 -22.234 -17.625 1 98 167 LYS B C 1
ATOM 2722 O O . LYS B 1 167 ? -3.354 -22.641 -17.016 1 98 167 LYS B O 1
ATOM 2727 N N . LYS B 1 168 ? -1.746 -22.969 -18.531 1 98.12 168 LYS B N 1
ATOM 2728 C CA . LYS B 1 168 ? -2.139 -24.359 -18.797 1 98.12 168 LYS B CA 1
ATOM 2729 C C . LYS B 1 168 ? -1.906 -25.234 -17.578 1 98.12 168 LYS B C 1
ATOM 2731 O O . LYS B 1 168 ? -2.756 -26.062 -17.234 1 98.12 168 LYS B O 1
ATOM 2736 N N . ILE B 1 169 ? -0.824 -25.047 -16.953 1 98.5 169 ILE B N 1
ATOM 2737 C CA . ILE B 1 169 ? -0.472 -25.828 -15.773 1 98.5 169 ILE B CA 1
ATOM 2738 C C . ILE B 1 169 ? -1.469 -25.531 -14.648 1 98.5 169 ILE B C 1
ATOM 2740 O O . ILE B 1 169 ? -1.968 -26.453 -14 1 98.5 169 ILE B O 1
ATOM 2744 N N . LEU B 1 170 ? -1.79 -24.281 -14.461 1 98 170 LEU B N 1
ATOM 2745 C CA . LEU B 1 170 ? -2.746 -23.859 -13.438 1 98 170 LEU B CA 1
ATOM 2746 C C . LEU B 1 170 ? -4.121 -24.469 -13.703 1 98 170 LEU B C 1
ATOM 2748 O O . LEU B 1 170 ? -4.758 -25 -12.789 1 98 170 LEU B O 1
ATOM 2752 N N . THR B 1 171 ? -4.539 -24.406 -14.922 1 97.81 171 THR B N 1
ATOM 2753 C CA . THR B 1 171 ? -5.84 -24.938 -15.297 1 97.81 171 THR B CA 1
ATOM 2754 C C . THR B 1 171 ? -5.906 -26.438 -15.016 1 97.81 171 THR B C 1
ATOM 2756 O O . THR B 1 171 ? -6.875 -26.922 -14.422 1 97.81 171 THR B O 1
ATOM 2759 N N . SER B 1 172 ? -4.836 -27.156 -15.383 1 98.06 172 SER B N 1
ATOM 2760 C CA . SER B 1 172 ? -4.766 -28.594 -15.141 1 98.06 172 SER B CA 1
ATOM 2761 C C . SER B 1 172 ? -4.781 -28.906 -13.641 1 98.06 172 SER B C 1
ATOM 2763 O O . SER B 1 172 ? -5.461 -29.828 -13.203 1 98.06 172 SER B O 1
ATOM 2765 N N . TYR B 1 173 ? -4.066 -28.141 -12.898 1 97.69 173 TYR B N 1
ATOM 2766 C CA . TYR B 1 173 ? -3.965 -28.344 -11.461 1 97.69 173 TYR B CA 1
ATOM 2767 C C . TYR B 1 173 ? -5.316 -28.156 -10.781 1 97.69 173 TYR B C 1
ATOM 2769 O O . TYR B 1 173 ? -5.727 -28.984 -9.953 1 97.69 173 TYR B O 1
ATOM 2777 N N . ILE B 1 174 ? -5.988 -27.094 -11.133 1 96.38 174 ILE B N 1
ATOM 2778 C CA . ILE B 1 174 ? -7.27 -26.75 -10.523 1 96.38 174 ILE B CA 1
ATOM 2779 C C . ILE B 1 174 ? -8.312 -27.812 -10.891 1 96.38 174 ILE B C 1
ATOM 2781 O O . ILE B 1 174 ? -9.141 -28.188 -10.055 1 96.38 174 ILE B O 1
ATOM 2785 N N . LYS B 1 175 ? -8.305 -28.312 -12.086 1 96.56 175 LYS B N 1
ATOM 2786 C CA . LYS B 1 175 ? -9.188 -29.391 -12.523 1 96.56 175 LYS B CA 1
ATOM 2787 C C . LYS B 1 175 ? -8.93 -30.656 -11.734 1 96.56 175 LYS B C 1
ATOM 2789 O O . LYS B 1 175 ? -9.867 -31.297 -11.25 1 96.56 175 LYS B O 1
ATOM 2794 N N . ASN B 1 176 ? -7.742 -30.969 -11.609 1 96.81 176 ASN B N 1
ATOM 2795 C CA . ASN B 1 176 ? -7.352 -32.188 -10.922 1 96.81 176 ASN B CA 1
ATOM 2796 C C . ASN B 1 176 ? -7.719 -32.125 -9.438 1 96.81 176 ASN B C 1
ATOM 2798 O O . ASN B 1 176 ? -8 -33.188 -8.828 1 96.81 176 ASN B O 1
ATOM 2802 N N . LYS B 1 177 ? -7.695 -30.984 -8.844 1 94.31 177 LYS B N 1
ATOM 2803 C CA . LYS B 1 177 ? -8.047 -30.781 -7.445 1 94.31 177 LYS B CA 1
ATOM 2804 C C . LYS B 1 177 ? -9.562 -30.797 -7.254 1 94.31 177 LYS B C 1
ATOM 2806 O O . LYS B 1 177 ? -10.047 -30.844 -6.121 1 94.31 177 LYS B O 1
ATOM 2811 N N . GLY B 1 178 ? -10.336 -30.672 -8.266 1 92.75 178 GLY B N 1
ATOM 2812 C CA . GLY B 1 178 ? -11.789 -30.719 -8.203 1 92.75 178 GLY B CA 1
ATOM 2813 C C . GLY B 1 178 ? -12.414 -29.375 -7.867 1 92.75 178 GLY B C 1
ATOM 2814 O O . GLY B 1 178 ? -13.531 -29.312 -7.352 1 92.75 178 GLY B O 1
ATOM 2815 N N . ILE B 1 179 ? -11.594 -28.375 -8.039 1 88.88 179 ILE B N 1
ATOM 2816 C CA . ILE B 1 179 ? -12.117 -27.031 -7.773 1 88.88 179 ILE B CA 1
ATOM 2817 C C . ILE B 1 179 ? -13.055 -26.609 -8.906 1 88.88 179 ILE B C 1
ATOM 2819 O O . ILE B 1 179 ? -14.031 -25.891 -8.672 1 88.88 179 ILE B O 1
ATOM 2823 N N . ILE B 1 180 ? -12.672 -27.156 -10.109 1 87.75 180 ILE B N 1
ATOM 2824 C CA . ILE B 1 180 ? -13.539 -27 -11.273 1 87.75 180 ILE B CA 1
ATOM 2825 C C . ILE B 1 180 ? -13.719 -28.344 -11.961 1 87.75 180 ILE B C 1
ATOM 2827 O O . ILE B 1 180 ? -12.922 -29.266 -11.773 1 87.75 180 ILE B O 1
#

pLDDT: mean 94.84, std 7.26, range [49.28, 98.88]

Sequence (360 aa):
MIVCAGDIENFSFAKPIGIGLVNSAINLTNILTTNLLTKQNISQLVFIGTAGLYKDGNIFDIYESSKASNLEISNVLNLSYSPIKYTIDNNVSRETLLVNSSNFITQDENIAYKMFELGCFMENIEFFSVLKVADFFKIPAFGIFCATNFCNKNAHSDFIKNHEKAKKILTSYIKNKGIIMIVCAGDIENFSFAKPIGIGLVNSAINLTNILTTNLLTKQNISQLVFIGTAGLYKDGNIFDIYESSKASNLEISNVLNLSYSPIKYTIDNNVSRETLLVNSSNFITQDENIAYKMFELGCFMENIEFFSVLKVADFFKIPAFGIFCATNFCNKNAHSDFIKNHEKAKKILTSYIKNKGII

Organism: NCBI:txid32024

Radius of gyration: 20.24 Å; Cα contacts (8 Å, |Δi|>4): 840; chains: 2; bounding box: 50×61×39 Å

Solvent-accessible surface area (backbone atoms only — not comparable to full-atom values): 18031 Å² total; per-residue (Å²): 85,43,31,25,40,25,86,92,55,60,53,97,82,31,49,64,25,37,71,26,32,49,44,23,18,33,44,44,28,38,52,51,49,51,26,56,76,67,72,53,82,68,79,39,41,38,40,45,51,61,27,31,25,27,74,68,86,54,79,66,40,76,50,56,26,34,31,22,22,51,73,51,63,34,46,78,68,68,37,27,48,57,96,62,85,43,67,50,70,61,74,62,94,58,92,51,52,30,31,29,17,39,66,51,46,53,33,32,48,70,59,19,42,53,44,33,72,74,56,31,46,29,34,30,41,36,57,34,27,52,51,51,48,26,55,74,71,71,31,49,44,38,36,42,28,23,26,35,26,50,22,20,84,53,22,67,62,34,32,69,71,31,47,64,61,35,50,53,51,49,54,52,51,39,40,73,70,61,78,91,83,42,32,22,39,24,86,93,55,60,53,97,84,32,48,64,25,36,72,25,31,50,45,24,17,33,44,46,29,37,52,50,48,51,26,58,78,68,72,51,82,68,77,39,41,37,39,44,50,61,26,31,24,27,73,68,85,53,76,66,40,78,48,59,26,37,32,22,21,50,73,50,64,34,44,78,68,67,36,26,47,58,96,62,85,42,66,49,71,68,71,66,94,58,97,51,54,31,30,28,17,38,67,50,46,53,32,32,48,70,59,19,42,52,45,33,74,72,57,33,44,29,35,30,42,37,56,33,28,53,50,51,49,26,54,74,70,69,31,50,49,38,35,43,27,23,26,34,25,50,21,20,85,52,23,65,60,34,32,71,70,31,47,66,61,32,51,52,52,48,52,52,50,40,41,74,71,62,80,90

Secondary structure (DSSP, 8-state):
-EEE-BTTB--TTSEE--SSHHHHHHHHHHHHHHHHHTT-----EEEEEEEEESSSS-TT-EEEESEEE---HHHHTTSEE-SS--EEE---SS--PEEE--SSEE--HHHHHHHHHTT--EE-SSHHHHHHHHHHTT--EEEEEEEEEESSTTHHHHHHHHHHHHHHHHHHHHHHHT--/-EEE-BTTB--TTSEE--SSHHHHHHHHHHHHHHHHHTT-----EEEEEEEEESSSS-TT-EEEESEEE---HHHHTTSEE-SS--EEE---SS--PEEE--SSEE--HHHHHHHHHTT--EE-SSHHHHHHHHHHTT--EEEEEEEEEESSTTHHHHHHHHHHHHHHHHHHHHHHHT--

Foldseek 3Di:
DEAEQDDLLDDPVHHHQHFAAVSNLVRVLVVQVVCVVVVNDDQEYEYEEAWAFLDDDDAQDKFKAQKEFADDLCVLVVNDDDPDGGIDGLDDPDDHQYEYEGSDAAAANVSSVSVVVVRHGIYDHHVSNVSVSCVVVVHHYMYMYGYQYHRHNCRVVSCVVRRVVSSVSRVVVCVVVVVD/DEAEQDDLLDDPVHHHQHFAAVSNLVRVLVVQVVCVVVVNDDQEYEYEEAWAFLDDDDAQDKFKAQKEFADDLCVLVVNDDDPDGGIDGLDDPDDHQYEYEGSDAAAANVSSVSVVVVRHGIYDHHVSNVSVSCVVVVHHYMYMYGYQYHRHNCRVVSCVVRRVVSSVSRVVVCVVVVVD